Protein AF-A0A514LLM3-F1 (afdb_monomer_lite)

Structure (mmCIF, N/CA/C/O backbone):
data_AF-A0A514LLM3-F1
#
_entry.id   AF-A0A514LLM3-F1
#
loop_
_atom_site.group_PDB
_atom_site.id
_atom_site.type_symbol
_atom_site.label_atom_id
_atom_site.label_alt_id
_atom_site.label_comp_id
_atom_site.label_asym_id
_atom_site.label_entity_id
_atom_site.label_seq_id
_atom_site.pdbx_PDB_ins_code
_atom_site.Cartn_x
_atom_site.Cartn_y
_atom_site.Cartn_z
_atom_site.occupancy
_atom_site.B_iso_or_equiv
_atom_site.auth_seq_id
_atom_site.auth_comp_id
_atom_site.auth_asym_id
_atom_site.auth_atom_id
_atom_site.pdbx_PDB_model_num
ATOM 1 N N . MET A 1 1 ? 17.597 -4.374 -27.024 1.00 45.81 1 MET A N 1
ATOM 2 C CA . MET A 1 1 ? 16.193 -4.079 -26.694 1.00 45.81 1 MET A CA 1
ATOM 3 C C . MET A 1 1 ? 15.495 -5.410 -26.822 1.00 45.81 1 MET A C 1
ATOM 5 O O . MET A 1 1 ? 15.308 -5.864 -27.944 1.00 45.81 1 MET A O 1
ATOM 9 N N . GLY A 1 2 ? 15.480 -6.123 -25.696 1.00 61.97 2 GLY A N 1
ATOM 10 C CA . GLY A 1 2 ? 15.238 -7.563 -25.604 1.00 61.97 2 GLY A CA 1
ATOM 11 C C . GLY A 1 2 ? 13.768 -7.903 -25.389 1.00 61.97 2 GLY A C 1
ATOM 12 O O . GLY A 1 2 ? 12.927 -7.013 -25.415 1.00 61.97 2 GLY A O 1
ATOM 13 N N . ASP A 1 3 ? 13.510 -9.189 -25.174 1.00 78.62 3 ASP A N 1
ATOM 14 C CA . ASP A 1 3 ? 12.189 -9.825 -25.087 1.00 78.62 3 ASP A CA 1
ATOM 15 C C . ASP A 1 3 ? 11.471 -9.604 -23.730 1.00 78.62 3 ASP A C 1
ATOM 17 O O . ASP A 1 3 ? 10.708 -10.461 -23.300 1.00 78.62 3 ASP A O 1
ATOM 21 N N . TYR A 1 4 ? 11.749 -8.505 -23.018 1.00 83.38 4 TYR A N 1
ATOM 22 C CA . TYR A 1 4 ? 11.118 -8.201 -21.724 1.00 83.38 4 TYR A CA 1
ATOM 23 C C . TYR A 1 4 ? 9.801 -7.444 -21.936 1.00 83.38 4 TYR A C 1
ATOM 25 O O . TYR A 1 4 ? 9.765 -6.455 -22.674 1.00 83.38 4 TYR A O 1
ATOM 33 N N . GLU A 1 5 ? 8.738 -7.901 -21.276 1.00 88.81 5 GLU A N 1
ATOM 34 C CA . GLU A 1 5 ? 7.395 -7.331 -21.357 1.00 88.81 5 GLU A CA 1
ATOM 35 C C . GLU A 1 5 ? 6.766 -7.274 -19.958 1.00 88.81 5 GLU A C 1
ATOM 37 O O . GLU A 1 5 ? 6.734 -8.279 -19.250 1.00 88.81 5 GLU A O 1
ATOM 42 N N . VAL A 1 6 ? 6.218 -6.112 -19.586 1.00 90.38 6 VAL A N 1
ATOM 43 C CA . VAL A 1 6 ? 5.336 -5.975 -18.416 1.00 90.38 6 VAL A CA 1
ATOM 44 C C . VAL A 1 6 ? 3.942 -6.446 -18.815 1.00 90.38 6 VAL A C 1
ATOM 46 O O . VAL A 1 6 ? 3.425 -6.053 -19.864 1.00 90.38 6 VAL A O 1
ATOM 49 N N . THR A 1 7 ? 3.315 -7.273 -17.980 1.00 90.69 7 THR A N 1
ATOM 50 C CA . THR A 1 7 ? 1.979 -7.830 -18.237 1.00 90.69 7 THR A CA 1
ATOM 51 C C . THR A 1 7 ? 0.968 -7.351 -17.200 1.00 90.69 7 THR A C 1
ATOM 53 O O . THR A 1 7 ? 1.332 -7.037 -16.069 1.00 90.69 7 THR A O 1
ATOM 56 N N . ARG A 1 8 ? -0.311 -7.297 -17.589 1.00 91.56 8 ARG A N 1
ATOM 57 C CA . ARG A 1 8 ? -1.451 -6.999 -16.707 1.00 91.56 8 ARG A CA 1
ATOM 58 C C . ARG A 1 8 ? -2.403 -8.192 -16.660 1.00 91.56 8 ARG A C 1
ATOM 60 O O . ARG A 1 8 ? -2.480 -8.947 -17.629 1.00 91.56 8 ARG A O 1
ATOM 67 N N . VAL A 1 9 ? -3.141 -8.332 -15.561 1.00 86.56 9 VAL A N 1
ATOM 68 C CA . VAL A 1 9 ? -4.111 -9.426 -15.374 1.00 86.56 9 VAL A CA 1
ATOM 69 C C . VAL A 1 9 ? -5.463 -9.085 -16.003 1.00 86.56 9 VAL A C 1
ATOM 71 O O . VAL A 1 9 ? -6.005 -9.883 -16.767 1.00 86.56 9 VAL A O 1
ATOM 74 N N . THR A 1 10 ? -5.980 -7.891 -15.715 1.00 85.88 10 THR A N 1
ATOM 75 C CA . THR A 1 10 ? -7.268 -7.399 -16.216 1.00 85.88 10 THR A CA 1
ATOM 76 C C . THR A 1 10 ? -7.024 -6.316 -17.263 1.00 85.88 10 THR A C 1
ATOM 78 O O . THR A 1 10 ? -6.291 -5.366 -17.007 1.00 85.88 10 THR A O 1
ATOM 81 N N . ASP A 1 11 ? -7.613 -6.465 -18.451 1.00 88.75 11 ASP A N 1
ATOM 82 C CA . ASP A 1 11 ? -7.610 -5.444 -19.506 1.00 88.75 11 ASP A CA 1
ATOM 83 C C . ASP A 1 11 ? -9.013 -4.819 -19.584 1.00 88.75 11 ASP A C 1
ATOM 85 O O . ASP A 1 11 ? -9.953 -5.526 -19.963 1.00 88.75 11 ASP A O 1
ATOM 89 N N . PRO A 1 12 ? -9.184 -3.535 -19.217 1.00 83.19 12 PRO A N 1
ATOM 90 C CA . PRO A 1 12 ? -10.486 -2.873 -19.269 1.00 83.19 12 PRO A CA 1
ATOM 91 C C . PRO A 1 12 ? -10.949 -2.529 -20.698 1.00 83.19 12 PRO A C 1
ATOM 93 O O . PRO A 1 12 ? -12.029 -1.969 -20.863 1.00 83.19 12 PRO A O 1
ATOM 96 N N . GLU A 1 13 ? -10.161 -2.842 -21.739 1.00 88.12 13 GLU A N 1
ATOM 97 C CA . GLU A 1 13 ? -10.431 -2.548 -23.161 1.00 88.12 13 GLU A CA 1
ATOM 98 C C . GLU A 1 13 ? -10.597 -1.043 -23.492 1.00 88.12 13 GLU A C 1
ATOM 100 O O . GLU A 1 13 ? -10.973 -0.671 -24.610 1.00 88.12 13 GLU A O 1
ATOM 105 N N . GLU A 1 14 ? -10.253 -0.163 -22.549 1.00 89.81 14 GLU A N 1
ATOM 106 C CA . GLU A 1 14 ? -10.304 1.298 -22.638 1.00 89.81 14 GLU A CA 1
ATOM 107 C C . GLU A 1 14 ? -9.011 1.925 -22.064 1.00 89.81 14 GLU A C 1
ATOM 109 O O . GLU A 1 14 ? -8.209 1.230 -21.433 1.00 89.81 14 GLU A O 1
ATOM 114 N N . PRO A 1 15 ? -8.722 3.219 -22.324 1.00 92.56 15 PRO A N 1
ATOM 115 C CA . PRO A 1 15 ? -7.582 3.891 -21.702 1.00 92.56 15 PRO A CA 1
ATOM 116 C C . PRO A 1 15 ? -7.675 3.853 -20.171 1.00 92.56 15 PRO A C 1
ATOM 118 O O . PRO A 1 15 ? -8.675 4.290 -19.621 1.00 92.56 15 PRO A O 1
ATOM 121 N N . VAL A 1 16 ? -6.612 3.381 -19.518 1.00 95.62 16 VAL A N 1
ATOM 122 C CA . VAL A 1 16 ? -6.518 3.254 -18.056 1.00 95.62 16 VAL A CA 1
ATOM 123 C C . VAL A 1 16 ? -6.081 4.581 -17.445 1.00 95.62 16 VAL A C 1
ATOM 125 O O . VAL A 1 16 ? -5.032 5.113 -17.823 1.00 95.62 16 VAL A O 1
ATOM 128 N N . ASP A 1 17 ? -6.866 5.106 -16.508 1.00 96.50 17 ASP A N 1
ATOM 129 C CA . ASP A 1 17 ? -6.454 6.198 -15.624 1.00 96.50 17 ASP A CA 1
ATOM 130 C C . ASP A 1 17 ? -5.989 5.677 -14.247 1.00 96.50 17 ASP A C 1
ATOM 132 O O . ASP A 1 17 ? -5.935 4.473 -14.007 1.00 96.50 17 ASP A O 1
ATOM 136 N N . LEU A 1 18 ? -5.607 6.578 -13.333 1.00 97.00 18 LEU A N 1
ATOM 137 C CA . LEU A 1 18 ? -5.118 6.195 -12.000 1.00 97.00 18 LEU A CA 1
ATOM 138 C C . LEU A 1 18 ? -6.160 5.406 -11.192 1.00 97.00 18 LEU A C 1
ATOM 140 O O . LEU A 1 18 ? -5.802 4.509 -10.428 1.00 97.00 18 LEU A O 1
ATOM 144 N N . ARG A 1 19 ? -7.439 5.751 -11.348 1.00 96.94 19 ARG A N 1
ATOM 145 C CA . ARG A 1 19 ? -8.536 5.101 -10.640 1.00 96.94 19 ARG A CA 1
ATOM 146 C C .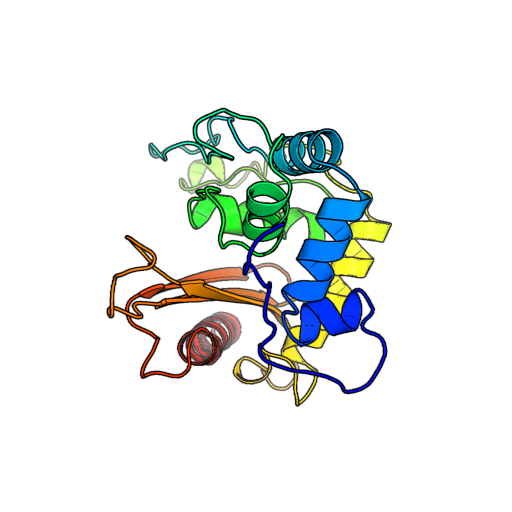 ARG A 1 19 ? -8.691 3.672 -11.150 1.00 96.94 19 ARG A C 1
ATOM 148 O O . ARG A 1 19 ? -8.625 2.741 -10.350 1.00 96.94 19 ARG A O 1
ATOM 155 N N . ASP A 1 20 ? -8.749 3.484 -12.467 1.00 96.94 20 ASP A N 1
ATOM 156 C CA . ASP A 1 20 ? -8.805 2.149 -13.076 1.00 96.94 20 ASP A CA 1
ATOM 157 C C . ASP A 1 20 ? -7.558 1.314 -12.735 1.00 96.94 20 ASP A C 1
ATOM 159 O O . ASP A 1 20 ? -7.661 0.123 -12.436 1.00 96.94 20 ASP A O 1
ATOM 163 N N . ALA A 1 21 ? -6.374 1.934 -12.712 1.00 97.31 21 ALA A N 1
ATOM 164 C CA . ALA A 1 21 ? -5.129 1.260 -12.353 1.00 97.31 21 ALA A CA 1
ATOM 165 C C . ALA A 1 21 ? -5.134 0.726 -10.914 1.00 97.31 21 ALA A C 1
ATOM 167 O O . ALA A 1 21 ? -4.618 -0.365 -10.662 1.00 97.31 21 ALA A O 1
ATOM 168 N N . LEU A 1 22 ? -5.727 1.463 -9.970 1.00 97.94 22 LEU A N 1
ATOM 169 C CA . LEU A 1 22 ? -5.874 1.017 -8.584 1.00 97.94 22 LEU A CA 1
ATOM 170 C C . LEU A 1 22 ? -6.939 -0.079 -8.452 1.00 97.94 22 LEU A C 1
ATOM 172 O O . LEU A 1 22 ? -6.645 -1.112 -7.842 1.00 97.94 22 LEU A O 1
ATOM 176 N N . VAL A 1 23 ? -8.111 0.110 -9.073 1.00 97.50 23 VAL A N 1
ATOM 177 C CA . VAL A 1 23 ? -9.248 -0.837 -9.059 1.00 97.50 23 VAL A CA 1
ATOM 178 C C . VAL A 1 23 ? -8.866 -2.190 -9.653 1.00 97.50 23 VAL A C 1
ATOM 180 O O . VAL A 1 23 ? -9.158 -3.224 -9.053 1.00 97.50 23 VAL A O 1
ATOM 183 N N . PHE A 1 24 ? -8.160 -2.196 -10.787 1.00 96.12 24 PHE A N 1
ATOM 184 C CA . PHE A 1 24 ? -7.765 -3.419 -11.495 1.00 96.12 24 PHE A CA 1
ATOM 185 C C . PHE A 1 24 ? -6.343 -3.895 -11.189 1.00 96.12 24 PHE A C 1
ATOM 187 O O . PHE A 1 24 ? -5.931 -4.946 -11.682 1.00 96.12 24 PHE A O 1
ATOM 194 N N . SER A 1 25 ? -5.595 -3.155 -10.364 1.00 95.50 25 SER A N 1
ATOM 195 C CA . SER A 1 25 ? -4.192 -3.439 -10.048 1.00 95.50 25 SER A CA 1
ATOM 196 C C . SER A 1 25 ? -3.309 -3.552 -11.305 1.00 95.50 25 SER A C 1
ATOM 198 O O . SER A 1 25 ? -2.643 -4.564 -11.525 1.00 95.50 25 SER A O 1
ATOM 200 N N . ASP A 1 26 ? -3.336 -2.526 -12.161 1.00 96.56 26 ASP A N 1
ATOM 201 C CA . ASP A 1 26 ? -2.723 -2.556 -13.496 1.00 96.56 26 ASP A CA 1
ATOM 202 C C . ASP A 1 26 ? -1.208 -2.279 -13.472 1.00 96.56 26 ASP A C 1
ATOM 204 O O . ASP A 1 26 ? -0.758 -1.133 -13.437 1.00 96.56 26 ASP A O 1
ATOM 208 N N . ASN A 1 27 ? -0.402 -3.341 -13.563 1.00 95.81 27 ASN A N 1
ATOM 209 C CA . ASN A 1 27 ? 1.064 -3.245 -13.594 1.00 95.81 27 ASN A CA 1
ATOM 21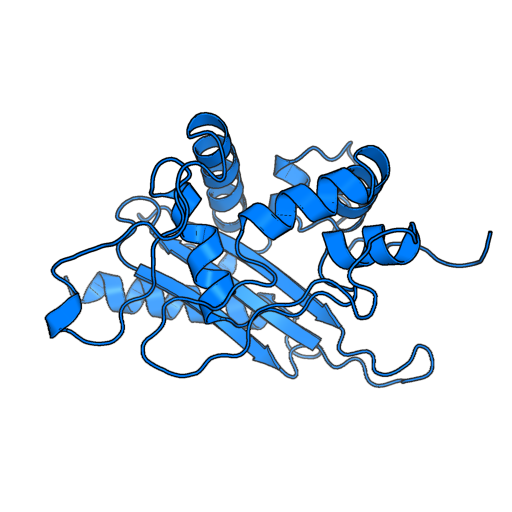0 C C . ASN A 1 27 ? 1.599 -2.364 -14.735 1.00 95.81 27 ASN A C 1
ATOM 212 O O . ASN A 1 27 ? 2.620 -1.697 -14.574 1.00 95.81 27 ASN A O 1
ATOM 216 N N . ILE A 1 28 ? 0.940 -2.356 -15.902 1.00 96.50 28 ILE A N 1
ATOM 217 C CA . ILE A 1 28 ? 1.426 -1.600 -17.063 1.00 96.50 28 ILE A CA 1
ATOM 218 C C . ILE A 1 28 ? 1.266 -0.099 -16.814 1.00 96.50 28 ILE A C 1
ATOM 220 O O . ILE A 1 28 ? 2.160 0.662 -17.181 1.00 96.50 28 ILE A O 1
ATOM 224 N N . PHE A 1 29 ? 0.170 0.329 -16.182 1.00 97.62 29 PHE A N 1
ATOM 225 C CA . PHE A 1 29 ? -0.018 1.732 -15.809 1.00 97.62 29 PHE A CA 1
ATOM 226 C C . PHE A 1 29 ? 1.076 2.214 -14.845 1.00 97.62 29 PHE A C 1
ATOM 228 O O . PHE A 1 29 ? 1.697 3.252 -15.094 1.00 97.62 29 PHE A O 1
ATOM 235 N N . PHE A 1 30 ? 1.353 1.453 -13.778 1.00 97.62 30 PHE A N 1
ATOM 236 C CA . PHE A 1 30 ? 2.375 1.825 -12.791 1.00 97.62 30 PHE A CA 1
ATOM 237 C C . PHE A 1 30 ? 3.785 1.826 -13.393 1.00 97.62 30 PHE A C 1
ATOM 239 O O . PHE A 1 30 ? 4.509 2.806 -13.218 1.00 97.62 30 PHE A O 1
ATOM 246 N N . ALA A 1 31 ? 4.119 0.822 -14.212 1.00 97.50 31 ALA A N 1
ATOM 247 C CA . ALA A 1 31 ? 5.390 0.769 -14.934 1.00 97.50 31 ALA A CA 1
ATOM 248 C C . ALA A 1 31 ? 5.568 1.943 -15.909 1.00 97.50 31 ALA A C 1
ATOM 250 O O . ALA A 1 31 ? 6.647 2.519 -16.012 1.00 97.50 31 ALA A O 1
ATOM 251 N N . GLN A 1 32 ? 4.521 2.327 -16.646 1.00 97.38 32 GLN A N 1
ATOM 252 C CA . GLN A 1 32 ? 4.596 3.480 -17.550 1.00 97.38 32 GLN A CA 1
ATOM 253 C C . GLN A 1 32 ? 4.764 4.791 -16.785 1.00 97.38 32 GLN A C 1
ATOM 255 O O . GLN A 1 32 ? 5.559 5.636 -17.196 1.00 97.38 32 GLN A O 1
ATOM 260 N N . THR A 1 33 ? 4.049 4.937 -15.670 1.00 97.62 33 THR A N 1
ATOM 261 C CA . THR A 1 33 ? 4.114 6.130 -14.821 1.00 97.62 33 THR A CA 1
ATOM 262 C C . THR A 1 33 ? 5.498 6.294 -14.196 1.00 97.62 33 THR A C 1
ATOM 264 O O . THR A 1 33 ? 6.044 7.396 -14.228 1.00 97.62 33 THR A O 1
ATOM 267 N N . SER A 1 34 ? 6.105 5.218 -13.680 1.00 97.19 34 SER A N 1
ATOM 268 C CA . SER A 1 34 ? 7.454 5.280 -13.097 1.00 97.19 34 SER A CA 1
ATOM 269 C C . SER A 1 34 ? 8.518 5.605 -14.145 1.00 97.19 34 SER A C 1
ATOM 271 O O . SER A 1 34 ? 9.367 6.462 -13.908 1.00 97.19 34 SER A O 1
ATOM 273 N N . LEU A 1 35 ? 8.430 5.009 -15.338 1.00 97.06 35 LEU A N 1
ATOM 274 C CA . LEU A 1 35 ? 9.328 5.314 -16.456 1.00 97.06 35 LEU A CA 1
ATOM 275 C C . LEU A 1 35 ? 9.190 6.760 -16.955 1.00 97.06 35 LEU A C 1
ATOM 277 O O . LEU A 1 35 ? 10.187 7.373 -17.336 1.00 97.06 35 LEU A O 1
ATOM 281 N N . GLU A 1 36 ? 7.973 7.311 -16.978 1.00 97.25 36 GLU A N 1
ATOM 282 C CA . GLU A 1 36 ? 7.743 8.714 -17.347 1.00 97.25 36 GLU A CA 1
ATOM 283 C C . GLU A 1 36 ? 8.304 9.681 -16.2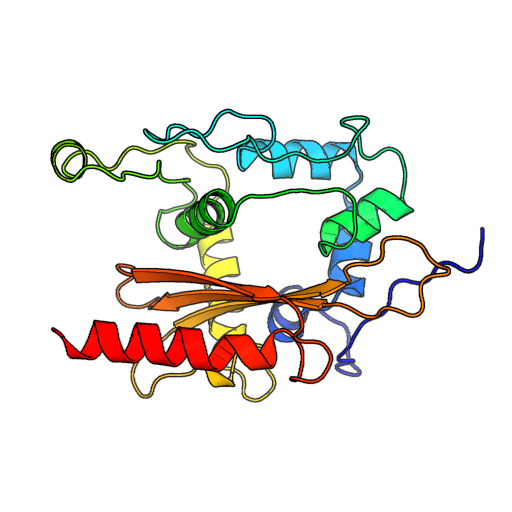96 1.00 97.25 36 GLU A C 1
ATOM 285 O O . GLU A 1 36 ? 8.870 10.717 -16.653 1.00 97.25 36 GLU A O 1
ATOM 290 N N . MET A 1 37 ? 8.171 9.331 -15.014 1.00 95.88 37 MET A N 1
ATOM 291 C CA . MET A 1 37 ? 8.656 10.121 -13.882 1.00 95.88 37 MET A CA 1
ATOM 292 C C . MET A 1 37 ? 10.189 10.088 -13.753 1.00 95.88 37 MET A C 1
ATOM 294 O O . MET A 1 37 ? 10.804 11.114 -13.465 1.00 95.88 37 MET A O 1
ATOM 298 N N . GLY A 1 38 ? 10.800 8.934 -14.033 1.00 96.62 38 GLY A N 1
ATOM 299 C CA . GLY A 1 38 ? 12.238 8.691 -13.932 1.00 96.62 38 GLY A CA 1
ATOM 300 C C . GLY A 1 38 ? 12.687 8.208 -12.547 1.00 96.62 38 GLY A C 1
ATOM 301 O O . GLY A 1 38 ? 12.029 8.457 -11.538 1.00 96.62 38 GLY A O 1
ATOM 302 N N . GLY A 1 39 ? 13.835 7.521 -12.517 1.00 95.06 39 GLY A N 1
ATOM 303 C CA . GLY A 1 39 ? 14.372 6.859 -11.322 1.00 95.06 39 GLY A CA 1
ATOM 304 C C . GLY A 1 39 ? 14.618 7.803 -10.147 1.00 95.06 39 GLY A C 1
ATOM 305 O O . GLY A 1 39 ? 14.128 7.529 -9.061 1.00 95.06 39 GLY A O 1
ATOM 306 N N . ASP A 1 40 ? 15.273 8.946 -10.381 1.00 94.12 40 ASP A N 1
ATOM 307 C CA . ASP A 1 40 ? 15.590 9.924 -9.326 1.00 94.12 40 ASP A CA 1
ATOM 308 C C . ASP A 1 40 ? 14.336 10.402 -8.569 1.00 94.12 40 ASP A C 1
ATOM 310 O O . ASP A 1 40 ? 14.338 10.520 -7.349 1.00 94.12 40 ASP A O 1
ATOM 314 N N . THR A 1 41 ? 13.246 10.686 -9.291 1.00 95.31 41 THR A N 1
ATOM 315 C CA . THR A 1 41 ? 11.997 11.167 -8.680 1.00 95.31 41 THR A CA 1
ATOM 316 C C . THR A 1 41 ? 11.226 10.038 -8.000 1.00 95.31 41 THR A C 1
ATOM 318 O O . THR A 1 41 ? 10.595 10.268 -6.971 1.00 95.31 41 THR A O 1
ATOM 321 N N . PHE A 1 42 ? 11.287 8.819 -8.541 1.00 95.31 42 PHE A N 1
ATOM 322 C CA . PHE A 1 42 ? 10.716 7.639 -7.894 1.00 95.31 42 PHE A CA 1
ATOM 323 C C . PHE A 1 42 ? 11.430 7.322 -6.570 1.00 95.31 42 PHE A C 1
ATOM 325 O O . PHE A 1 42 ? 10.768 7.080 -5.565 1.00 95.31 42 PHE A O 1
ATOM 332 N N . GLU A 1 43 ? 12.763 7.387 -6.561 1.00 94.31 43 GLU A N 1
ATOM 333 C CA . GLU A 1 43 ? 13.605 7.197 -5.376 1.00 94.31 43 GLU A CA 1
ATOM 334 C C . GLU A 1 43 ? 13.287 8.238 -4.296 1.00 94.31 43 GLU A C 1
ATOM 336 O O . GLU A 1 43 ? 12.857 7.861 -3.208 1.00 94.31 43 GLU A O 1
ATOM 341 N N . GLU A 1 44 ? 13.363 9.534 -4.632 1.00 93.12 44 GLU A N 1
ATOM 342 C CA . GLU A 1 44 ? 13.029 10.634 -3.711 1.00 93.12 44 GLU A CA 1
ATOM 343 C C . GLU A 1 44 ? 11.604 10.487 -3.151 1.00 93.12 44 GLU A C 1
ATOM 345 O O . GLU A 1 44 ? 11.356 10.723 -1.968 1.00 93.12 44 GLU A O 1
ATOM 350 N N . GLY A 1 45 ? 10.657 10.067 -3.995 1.00 93.81 45 GLY A N 1
ATOM 351 C CA . GLY A 1 45 ? 9.277 9.823 -3.597 1.00 93.81 45 GLY A CA 1
ATOM 352 C C . GLY A 1 45 ? 9.146 8.719 -2.551 1.00 93.81 45 GLY A C 1
ATOM 353 O O . GLY A 1 45 ? 8.466 8.922 -1.549 1.00 93.81 45 GLY A O 1
ATOM 354 N N . ILE A 1 46 ? 9.792 7.568 -2.757 1.00 92.69 46 ILE A N 1
ATOM 355 C CA . ILE A 1 46 ? 9.690 6.427 -1.837 1.00 92.69 46 ILE A CA 1
ATOM 356 C C . ILE A 1 46 ? 10.501 6.651 -0.552 1.00 92.69 46 ILE A C 1
ATOM 358 O O . ILE A 1 46 ? 10.067 6.228 0.521 1.00 92.69 46 ILE A O 1
ATOM 362 N N . GLU A 1 47 ? 11.635 7.351 -0.607 1.00 93.56 47 GLU A N 1
ATOM 363 C CA . GLU A 1 47 ? 12.407 7.711 0.593 1.00 93.56 47 GLU A CA 1
ATOM 364 C C . GLU A 1 47 ? 11.592 8.562 1.582 1.00 93.56 47 GLU A C 1
ATOM 366 O O . GLU A 1 47 ? 11.712 8.372 2.797 1.00 93.56 47 GLU A O 1
ATOM 371 N N . ASN A 1 48 ? 10.701 9.431 1.082 1.00 94.69 48 ASN A N 1
ATOM 372 C CA . ASN A 1 48 ? 9.769 10.201 1.919 1.00 94.69 48 ASN A CA 1
ATOM 373 C C . ASN A 1 48 ? 8.765 9.316 2.674 1.00 94.69 48 ASN A C 1
ATOM 375 O O . ASN A 1 48 ? 8.183 9.765 3.653 1.00 94.69 48 ASN A O 1
ATOM 379 N N . PHE A 1 49 ? 8.575 8.063 2.252 1.00 96.56 49 PHE A N 1
ATOM 380 C CA . PHE A 1 49 ? 7.774 7.072 2.972 1.00 96.56 49 PHE A CA 1
ATOM 381 C C . PHE A 1 49 ? 8.592 6.244 3.970 1.00 96.56 49 PHE A C 1
ATOM 383 O O . PHE A 1 49 ? 8.114 5.207 4.410 1.00 96.56 49 PHE A O 1
ATOM 390 N N . GLY A 1 50 ? 9.812 6.660 4.325 1.00 95.00 50 GLY A N 1
ATOM 391 C CA . GLY A 1 50 ? 10.593 6.026 5.392 1.00 95.00 50 GLY A CA 1
ATOM 392 C C . GLY A 1 50 ? 11.487 4.866 4.939 1.00 95.00 50 GLY A C 1
ATOM 393 O O . GLY A 1 50 ? 12.069 4.165 5.770 1.00 95.00 50 GLY A O 1
ATOM 394 N N . PHE A 1 51 ? 11.634 4.633 3.631 1.00 95.06 51 PHE A N 1
ATOM 395 C CA . PHE A 1 51 ? 12.598 3.650 3.124 1.00 95.06 51 PHE A CA 1
ATOM 396 C C . PHE A 1 51 ? 14.038 4.059 3.460 1.00 95.06 51 PHE A C 1
ATOM 398 O O . PHE A 1 51 ? 14.390 5.235 3.441 1.00 95.06 51 PHE A O 1
ATOM 405 N N . GLY A 1 52 ? 14.871 3.080 3.822 1.00 92.56 52 GLY A N 1
ATOM 406 C CA . GLY A 1 52 ? 16.238 3.307 4.300 1.00 92.56 52 GLY A CA 1
ATOM 407 C C . GLY A 1 52 ? 16.340 3.869 5.726 1.00 92.56 52 GLY A C 1
ATOM 408 O O . GLY A 1 52 ? 17.452 4.025 6.235 1.00 92.56 52 GLY A O 1
ATOM 409 N N . GLN A 1 53 ? 15.214 4.146 6.393 1.00 93.56 53 GLN A N 1
ATOM 410 C CA . GLN A 1 53 ? 15.179 4.698 7.746 1.00 93.56 53 GLN A CA 1
ATOM 411 C C . GLN A 1 53 ? 14.866 3.625 8.797 1.00 93.56 53 GLN A C 1
ATOM 413 O O . GLN A 1 53 ? 14.126 2.673 8.544 1.00 93.56 53 GLN A O 1
ATOM 418 N N . ASP A 1 54 ? 15.416 3.792 10.001 1.00 94.12 54 ASP A N 1
ATOM 419 C CA . ASP A 1 54 ? 15.056 2.958 11.149 1.00 94.12 54 ASP A CA 1
ATOM 420 C C . ASP A 1 54 ? 13.639 3.318 11.617 1.00 94.12 54 ASP A C 1
ATOM 422 O O . ASP A 1 54 ? 13.386 4.448 12.042 1.00 94.12 54 ASP A O 1
ATOM 426 N N . ILE A 1 55 ? 12.723 2.347 11.584 1.00 94.06 55 ILE A N 1
ATOM 427 C CA . ILE A 1 55 ? 11.352 2.533 12.079 1.00 94.06 55 ILE A CA 1
ATOM 428 C C . ILE A 1 55 ? 11.408 2.779 13.597 1.00 94.06 55 ILE A C 1
ATOM 430 O O . ILE A 1 55 ? 12.043 1.986 14.306 1.00 94.06 55 ILE A O 1
ATOM 434 N N . PRO A 1 56 ? 10.727 3.813 14.137 1.00 90.62 56 PRO A N 1
ATOM 435 C CA . PRO A 1 56 ? 10.743 4.159 15.561 1.00 90.62 56 PRO A CA 1
ATOM 436 C C . PRO A 1 56 ? 9.884 3.192 16.395 1.00 90.62 56 PRO A C 1
ATOM 438 O O . PRO A 1 56 ? 8.966 3.584 17.108 1.00 90.62 56 PRO A O 1
ATOM 441 N N . PHE A 1 57 ? 10.179 1.897 16.310 1.00 91.94 57 PHE A N 1
ATOM 442 C CA . PHE A 1 57 ? 9.430 0.833 16.957 1.00 91.94 57 PHE A CA 1
ATOM 443 C C . PHE A 1 57 ? 10.226 0.221 18.111 1.00 91.94 57 PHE A C 1
ATOM 445 O O . PHE A 1 57 ? 11.425 -0.036 18.020 1.00 91.94 57 PHE A O 1
ATOM 452 N N . THR A 1 58 ? 9.545 -0.061 19.224 1.00 90.12 58 THR A N 1
ATOM 453 C CA . THR A 1 58 ? 10.178 -0.626 20.432 1.00 90.12 58 THR A CA 1
ATOM 454 C C . THR A 1 58 ? 10.787 -2.019 20.198 1.00 90.12 58 THR A C 1
ATOM 456 O O . THR A 1 58 ? 11.707 -2.430 20.912 1.00 90.12 58 THR A O 1
ATOM 459 N N . TYR A 1 59 ? 10.269 -2.772 19.225 1.00 90.06 59 TYR A N 1
ATOM 460 C CA . TYR A 1 59 ? 10.783 -4.089 18.853 1.00 90.06 59 TYR A CA 1
ATOM 461 C C . TYR A 1 59 ? 11.678 -3.978 17.609 1.00 90.06 59 TYR A C 1
ATOM 463 O O . TYR A 1 59 ? 11.316 -3.260 16.682 1.00 90.06 59 TYR A O 1
ATOM 471 N N . PRO A 1 60 ? 12.821 -4.690 17.550 1.00 90.50 60 PRO A N 1
ATOM 472 C CA . PRO A 1 60 ? 13.711 -4.619 16.398 1.00 90.50 60 PRO A CA 1
ATOM 473 C C . PRO A 1 60 ? 13.020 -5.135 15.133 1.00 90.50 60 PRO A C 1
ATOM 475 O O . PRO A 1 60 ? 12.598 -6.292 15.074 1.00 90.50 60 PRO A O 1
ATOM 478 N N . ILE A 1 61 ? 12.945 -4.273 14.125 1.00 92.56 61 ILE A N 1
ATOM 479 C CA . ILE A 1 61 ? 12.479 -4.578 12.775 1.00 92.56 61 ILE A CA 1
ATOM 480 C C . ILE A 1 61 ? 13.539 -4.056 11.812 1.00 92.56 61 ILE A C 1
ATOM 482 O O . ILE A 1 61 ? 14.098 -2.985 12.033 1.00 92.56 61 ILE A O 1
ATOM 486 N N . GLU A 1 62 ? 13.842 -4.843 10.786 1.00 93.94 62 GLU A N 1
ATOM 487 C CA . GLU A 1 62 ? 14.770 -4.434 9.735 1.00 93.94 62 GLU A CA 1
ATOM 488 C C . GLU A 1 62 ? 14.152 -3.303 8.906 1.00 93.94 62 GLU A C 1
ATOM 490 O O . GLU A 1 62 ? 12.969 -3.345 8.546 1.00 93.94 62 GLU A O 1
ATOM 495 N N . SER A 1 63 ? 14.965 -2.297 8.602 1.00 93.88 63 SER A N 1
ATOM 496 C CA . SER A 1 63 ? 14.577 -1.167 7.763 1.00 93.88 63 SER A CA 1
ATOM 497 C C . SER A 1 63 ? 14.244 -1.646 6.350 1.00 93.88 63 SER A C 1
ATOM 499 O O . SER A 1 63 ? 14.842 -2.591 5.837 1.00 93.88 63 SER A O 1
ATOM 501 N N . SER A 1 64 ? 13.260 -1.008 5.721 1.00 95.62 64 SER A N 1
ATOM 502 C CA . SER A 1 64 ? 12.862 -1.350 4.349 1.00 95.62 64 SER A CA 1
ATOM 503 C C . SER A 1 64 ? 13.867 -0.801 3.341 1.00 95.62 64 SER A C 1
ATOM 505 O O . SER A 1 64 ? 14.429 0.273 3.557 1.00 95.62 64 SER A O 1
ATOM 507 N N . THR A 1 65 ? 14.100 -1.531 2.254 1.00 94.00 65 THR A N 1
ATOM 508 C CA . THR A 1 65 ? 15.169 -1.255 1.281 1.00 94.00 65 THR A CA 1
ATOM 509 C C . THR A 1 65 ? 14.609 -1.118 -0.128 1.00 94.00 65 THR A C 1
ATOM 511 O O . THR A 1 65 ? 13.593 -1.732 -0.451 1.00 94.00 65 THR A O 1
ATOM 514 N N . LEU A 1 66 ? 15.279 -0.331 -0.971 1.00 90.19 66 LEU A N 1
ATOM 515 C CA . LEU A 1 66 ? 14.837 -0.049 -2.340 1.00 90.19 66 LEU A CA 1
ATOM 516 C C . LEU A 1 66 ? 15.425 -1.027 -3.362 1.00 90.19 66 LEU A C 1
ATOM 518 O O . LEU A 1 66 ? 14.680 -1.657 -4.106 1.00 90.19 66 LEU A O 1
ATOM 522 N N . THR A 1 67 ? 16.754 -1.128 -3.406 1.00 85.62 67 THR A N 1
ATOM 523 C CA . THR A 1 67 ? 17.523 -1.979 -4.332 1.00 85.62 67 THR A CA 1
ATOM 524 C C . THR A 1 67 ? 18.862 -2.337 -3.684 1.00 85.62 67 THR A C 1
ATOM 526 O O . THR A 1 67 ? 19.240 -1.707 -2.694 1.00 85.62 67 THR A O 1
ATOM 529 N N . GLU A 1 68 ? 19.612 -3.297 -4.231 1.00 80.31 68 GLU A N 1
ATOM 530 C CA . GLU A 1 68 ? 20.970 -3.590 -3.729 1.00 80.31 68 GLU A CA 1
ATOM 531 C C . GLU A 1 68 ? 21.982 -2.449 -3.965 1.00 80.31 68 GLU A C 1
ATOM 533 O O . GLU A 1 68 ? 22.935 -2.301 -3.197 1.00 80.31 68 GLU A O 1
ATOM 538 N N . ASP A 1 69 ? 21.782 -1.652 -5.020 1.00 79.25 69 ASP A N 1
ATOM 539 C CA . ASP A 1 69 ? 22.676 -0.565 -5.450 1.00 79.25 69 ASP A CA 1
ATOM 540 C C . ASP A 1 69 ? 22.154 0.833 -5.047 1.00 79.25 69 ASP A C 1
ATOM 542 O O . ASP A 1 69 ? 22.690 1.847 -5.504 1.00 79.25 69 ASP A O 1
ATOM 546 N N . ASP A 1 70 ? 21.103 0.887 -4.216 1.00 70.50 70 ASP A N 1
ATOM 547 C CA . ASP A 1 70 ? 20.412 2.096 -3.742 1.00 70.50 70 ASP A CA 1
ATOM 548 C C . ASP A 1 70 ? 20.039 3.102 -4.855 1.00 70.50 70 ASP A C 1
ATOM 550 O O . ASP A 1 70 ? 19.940 4.290 -4.586 1.00 70.50 70 ASP A O 1
ATOM 554 N N . THR A 1 71 ? 19.865 2.666 -6.112 1.00 80.25 71 THR A N 1
ATOM 555 C CA . THR A 1 71 ? 19.529 3.568 -7.232 1.00 80.25 71 THR A CA 1
ATOM 556 C C . THR A 1 71 ? 18.666 2.896 -8.301 1.00 80.25 71 THR A C 1
ATOM 558 O O . THR A 1 71 ? 18.819 1.711 -8.603 1.00 80.25 71 THR A O 1
ATOM 561 N N . PHE A 1 72 ? 17.792 3.673 -8.951 1.00 87.88 72 PHE A N 1
ATOM 562 C CA . PHE A 1 72 ? 16.944 3.215 -10.064 1.00 87.88 72 PHE A CA 1
ATOM 563 C C . PHE A 1 72 ? 17.466 3.646 -11.449 1.00 87.88 72 PHE A C 1
ATOM 565 O O . PHE A 1 72 ? 16.740 4.229 -12.254 1.00 87.88 72 PHE A O 1
ATOM 572 N N . GLU A 1 73 ? 18.731 3.346 -11.771 1.00 83.69 73 GLU A N 1
ATOM 573 C CA . GLU A 1 73 ? 19.324 3.689 -13.083 1.00 83.69 73 GLU A CA 1
ATOM 574 C C . GLU A 1 73 ? 18.869 2.769 -14.240 1.00 83.69 73 GLU A C 1
ATOM 576 O O . GLU A 1 73 ? 19.105 3.062 -15.416 1.00 83.69 73 GLU A O 1
ATOM 581 N N . ASN A 1 74 ? 18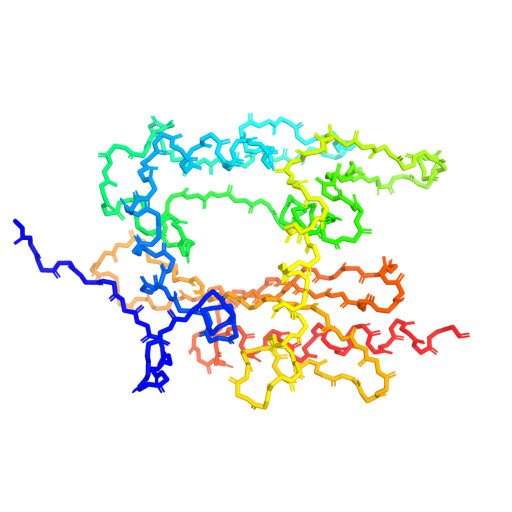.250 1.629 -13.925 1.00 90.25 74 ASN A N 1
ATOM 582 C CA . ASN A 1 74 ? 17.796 0.636 -14.894 1.00 90.25 74 ASN A CA 1
ATOM 583 C C . ASN A 1 74 ? 16.275 0.716 -15.084 1.00 90.25 74 ASN A C 1
ATOM 585 O O . ASN A 1 74 ? 15.528 0.383 -14.171 1.00 90.25 74 ASN A O 1
ATOM 589 N N . ASP A 1 75 ? 15.830 1.067 -16.296 1.00 93.31 75 ASP A N 1
ATOM 590 C CA . ASP A 1 75 ? 14.408 1.162 -16.666 1.00 93.31 75 ASP A CA 1
ATOM 591 C C . ASP A 1 75 ? 13.591 -0.097 -16.320 1.00 93.31 75 ASP A C 1
ATOM 593 O O . ASP A 1 75 ? 12.441 0.012 -15.910 1.00 93.31 75 ASP A O 1
ATOM 597 N N . VAL A 1 76 ? 14.163 -1.296 -16.478 1.00 93.50 76 VAL A N 1
ATOM 598 C CA . VAL A 1 76 ? 13.476 -2.555 -16.142 1.00 93.50 76 VAL A CA 1
ATOM 599 C C . VAL A 1 76 ? 13.277 -2.664 -14.634 1.00 93.50 76 VAL A C 1
ATOM 601 O O . VAL A 1 76 ? 12.164 -2.917 -14.198 1.00 93.50 76 VAL A O 1
ATOM 604 N N . LEU A 1 77 ? 14.320 -2.390 -13.845 1.00 93.12 77 LEU A N 1
ATOM 605 C CA . LEU A 1 77 ? 14.227 -2.413 -12.383 1.00 93.12 77 LEU A CA 1
ATOM 606 C C . LEU A 1 77 ? 13.262 -1.337 -11.866 1.00 93.12 77 LEU A C 1
ATOM 608 O O . LEU A 1 77 ? 12.453 -1.615 -10.991 1.00 93.12 77 LEU A O 1
ATOM 612 N N . LEU A 1 78 ? 13.306 -0.127 -12.430 1.00 95.50 78 LEU A N 1
ATOM 613 C CA . LEU A 1 78 ? 12.376 0.953 -12.096 1.00 95.50 78 LEU A CA 1
ATOM 614 C C . LEU A 1 78 ? 10.922 0.568 -12.406 1.00 95.50 78 LEU A C 1
ATOM 616 O O . LEU A 1 78 ? 10.025 0.788 -11.589 1.00 95.50 78 LEU A O 1
ATOM 620 N N . ALA A 1 79 ? 10.685 -0.022 -13.581 1.00 96.00 79 ALA A N 1
ATOM 621 C CA . ALA A 1 79 ? 9.374 -0.531 -13.951 1.00 96.00 79 ALA A CA 1
ATOM 622 C C . ALA A 1 79 ? 8.925 -1.620 -12.967 1.00 96.00 79 ALA A C 1
ATOM 624 O O . ALA A 1 79 ? 7.885 -1.450 -12.338 1.00 96.00 79 ALA A O 1
ATOM 625 N N . ASP A 1 80 ? 9.721 -2.675 -12.776 1.00 94.50 80 ASP A N 1
ATOM 626 C CA . ASP A 1 80 ? 9.423 -3.807 -11.888 1.00 94.50 80 ASP A CA 1
ATOM 627 C C . ASP A 1 80 ? 9.148 -3.368 -10.445 1.00 94.50 80 ASP A C 1
ATOM 629 O O . ASP A 1 80 ? 8.155 -3.780 -9.838 1.00 94.50 80 ASP A O 1
ATOM 633 N N . SER A 1 81 ? 9.960 -2.460 -9.903 1.00 94.88 81 SER A N 1
ATOM 634 C CA . SER A 1 81 ? 9.781 -1.936 -8.547 1.00 94.88 81 SER A CA 1
ATOM 635 C C . SER A 1 81 ? 8.486 -1.144 -8.375 1.00 94.88 81 SER A C 1
ATOM 637 O O . SER A 1 81 ? 7.874 -1.216 -7.312 1.00 94.88 81 SER A O 1
ATOM 639 N N . SER A 1 82 ? 8.014 -0.441 -9.409 1.00 95.31 82 SER A N 1
ATOM 640 C CA . SER A 1 82 ? 6.791 0.375 -9.319 1.00 95.31 82 SER A CA 1
ATOM 641 C C . SER A 1 82 ? 5.501 -0.424 -9.121 1.00 95.31 82 SER A C 1
ATOM 643 O O . SER A 1 82 ? 4.513 0.127 -8.641 1.00 95.31 82 SER A O 1
ATOM 645 N N . TYR A 1 83 ? 5.508 -1.715 -9.463 1.00 94.38 83 TYR A N 1
ATOM 646 C CA . TYR A 1 83 ? 4.387 -2.629 -9.230 1.00 94.38 83 TYR A CA 1
ATOM 647 C C . TYR A 1 83 ? 4.762 -3.806 -8.312 1.00 94.38 83 TYR A C 1
ATOM 649 O O . TYR A 1 83 ? 4.042 -4.802 -8.249 1.00 94.38 83 TYR A O 1
ATOM 657 N N . GLY A 1 84 ? 5.862 -3.673 -7.560 1.00 92.12 84 GLY A N 1
ATOM 658 C CA . GLY A 1 84 ? 6.236 -4.597 -6.486 1.00 92.12 84 GLY A CA 1
ATOM 659 C C . GLY A 1 84 ? 6.880 -5.912 -6.936 1.00 92.12 84 GLY A C 1
ATOM 660 O O . GLY A 1 84 ? 6.831 -6.882 -6.188 1.00 92.12 84 GLY A O 1
ATOM 661 N N . GLN A 1 85 ? 7.459 -5.958 -8.138 1.00 91.69 85 GLN A N 1
ATOM 662 C CA . GLN A 1 85 ? 8.178 -7.122 -8.689 1.00 91.69 85 GLN A CA 1
ATOM 663 C C . GLN A 1 85 ? 9.680 -6.849 -8.891 1.00 91.69 85 GLN A C 1
ATOM 665 O O . GLN A 1 85 ? 10.378 -7.624 -9.541 1.00 91.69 85 GLN A O 1
ATOM 670 N N . GLY A 1 86 ? 10.169 -5.721 -8.372 1.00 91.19 86 GLY A N 1
ATOM 671 C CA . GLY A 1 86 ? 11.589 -5.384 -8.338 1.00 91.19 86 GLY A CA 1
ATOM 672 C C . GLY A 1 86 ? 12.261 -5.861 -7.051 1.00 91.19 86 GLY A C 1
ATOM 673 O O . GLY A 1 86 ? 11.875 -6.860 -6.454 1.00 91.19 86 GLY A O 1
ATOM 674 N N . GLU A 1 87 ? 13.266 -5.117 -6.601 1.00 91.50 87 GLU A N 1
ATOM 675 C CA . GLU A 1 87 ? 14.100 -5.483 -5.442 1.00 91.50 87 GLU A CA 1
ATOM 676 C C . GLU A 1 87 ? 13.646 -4.843 -4.119 1.00 91.50 87 GLU A C 1
ATOM 678 O O . GLU A 1 87 ? 14.271 -5.049 -3.075 1.00 91.50 87 GLU A O 1
ATOM 683 N N . VAL A 1 88 ? 12.557 -4.069 -4.156 1.00 92.31 88 VAL A N 1
ATOM 684 C CA . VAL A 1 88 ? 12.025 -3.361 -2.989 1.00 92.31 88 VAL A CA 1
ATOM 685 C C . VAL A 1 88 ? 11.581 -4.371 -1.933 1.00 92.31 88 VAL A C 1
ATOM 687 O O . VAL A 1 88 ? 10.763 -5.251 -2.201 1.00 92.31 88 VAL A O 1
ATOM 690 N N . GLN A 1 89 ? 12.081 -4.219 -0.708 1.00 92.56 89 GLN A N 1
ATOM 691 C CA . GLN A 1 89 ? 11.711 -5.060 0.430 1.00 92.56 89 GLN A CA 1
ATOM 692 C C . GLN A 1 89 ? 11.125 -4.207 1.542 1.00 92.56 89 GLN A C 1
ATOM 694 O O . GLN A 1 89 ? 11.695 -3.189 1.933 1.00 92.56 89 GLN A O 1
ATOM 699 N N . MET A 1 90 ? 9.993 -4.653 2.083 1.00 93.62 90 MET A N 1
ATOM 700 C CA . MET A 1 90 ? 9.247 -3.919 3.093 1.00 93.62 90 MET A CA 1
ATOM 701 C C . MET A 1 90 ? 8.643 -4.859 4.132 1.00 93.62 90 MET A C 1
ATOM 703 O O . MET A 1 90 ? 8.131 -5.928 3.801 1.00 93.62 90 MET A O 1
ATOM 707 N N . SER A 1 91 ? 8.678 -4.458 5.405 1.00 94.88 91 SER A N 1
ATOM 708 C CA . SER A 1 91 ? 7.984 -5.208 6.455 1.00 94.88 91 SER A CA 1
ATOM 709 C C . SER A 1 91 ? 6.471 -4.933 6.419 1.00 94.88 91 SER A C 1
ATOM 711 O O . SER A 1 91 ? 6.069 -3.811 6.109 1.00 94.88 91 SER A O 1
ATOM 713 N N . PRO A 1 92 ? 5.608 -5.891 6.815 1.00 95.44 92 PRO A N 1
ATOM 714 C CA . PRO A 1 92 ? 4.170 -5.641 6.927 1.00 95.44 92 PRO A CA 1
ATOM 715 C C . PRO A 1 92 ? 3.819 -4.464 7.849 1.00 95.44 92 PRO A C 1
ATOM 717 O O . PRO A 1 92 ? 2.843 -3.769 7.597 1.00 95.44 92 PRO A O 1
ATOM 720 N N . LEU A 1 93 ? 4.617 -4.223 8.902 1.00 96.38 93 LEU A N 1
ATOM 721 C CA . LEU A 1 93 ? 4.418 -3.071 9.784 1.00 96.38 93 LEU A CA 1
ATOM 722 C C . LEU A 1 93 ? 4.651 -1.762 9.032 1.00 96.38 93 LEU A C 1
ATOM 724 O O . LEU A 1 93 ? 3.821 -0.862 9.112 1.00 96.38 93 LEU A O 1
ATOM 728 N N . HIS A 1 94 ? 5.759 -1.670 8.295 1.00 97.38 94 HIS A N 1
ATOM 729 C CA . HIS A 1 94 ? 6.055 -0.478 7.515 1.00 97.38 94 HIS A CA 1
ATOM 730 C C . HIS A 1 94 ? 4.984 -0.247 6.446 1.00 97.38 94 HIS A C 1
ATOM 732 O O . HIS A 1 94 ? 4.514 0.875 6.289 1.00 97.38 94 HIS A O 1
ATOM 738 N N . LEU A 1 95 ? 4.532 -1.312 5.771 1.00 97.19 95 LEU A N 1
ATOM 739 C CA . LEU A 1 95 ? 3.445 -1.224 4.798 1.00 97.19 95 LEU A CA 1
ATOM 740 C C . LEU A 1 95 ? 2.182 -0.631 5.433 1.00 97.19 95 LEU A C 1
ATOM 742 O O . LEU A 1 95 ? 1.629 0.315 4.884 1.00 97.19 95 LEU A O 1
ATOM 746 N N . SER A 1 96 ? 1.773 -1.102 6.616 1.00 97.25 96 SER A N 1
ATOM 747 C CA . SER A 1 96 ? 0.644 -0.511 7.349 1.00 97.25 96 SER A CA 1
ATOM 748 C C . SER A 1 96 ? 0.827 0.985 7.618 1.00 97.25 96 SER A C 1
ATOM 750 O O . SER A 1 96 ? -0.123 1.751 7.477 1.00 97.25 96 SER A O 1
ATOM 752 N N . MET A 1 97 ? 2.040 1.417 7.973 1.00 97.06 97 MET A N 1
ATOM 753 C CA . MET A 1 97 ? 2.333 2.832 8.230 1.00 97.06 97 MET A CA 1
ATOM 754 C C . MET A 1 97 ? 2.143 3.695 6.975 1.00 97.06 97 MET A C 1
ATOM 756 O O . MET A 1 97 ? 1.618 4.797 7.072 1.00 97.06 97 MET A O 1
ATOM 760 N N . THR A 1 98 ? 2.467 3.186 5.781 1.00 97.12 98 THR A N 1
ATOM 761 C CA . THR A 1 98 ? 2.287 3.951 4.527 1.00 97.12 98 THR A CA 1
ATOM 762 C C . THR A 1 98 ? 0.836 4.234 4.147 1.00 97.12 98 THR A C 1
ATOM 764 O O . THR A 1 98 ? 0.592 5.057 3.269 1.00 97.12 98 THR A O 1
ATOM 767 N N . TYR A 1 99 ? -0.129 3.589 4.810 1.00 97.75 99 TYR A N 1
ATOM 768 C CA . TYR A 1 99 ? -1.555 3.843 4.608 1.00 97.75 99 TYR A CA 1
ATOM 769 C C . TYR A 1 99 ? -2.120 4.894 5.570 1.00 97.75 99 TYR A C 1
ATOM 771 O O . TYR A 1 99 ? -3.193 5.434 5.305 1.00 97.75 99 TYR A O 1
ATOM 779 N N . THR A 1 100 ? -1.415 5.236 6.656 1.00 96.56 100 THR A N 1
ATOM 780 C CA . THR A 1 100 ? -1.895 6.258 7.601 1.00 96.56 100 THR A CA 1
ATOM 781 C C . THR A 1 100 ? -2.031 7.658 6.992 1.00 96.56 100 THR A C 1
ATOM 783 O O . THR A 1 100 ? -2.975 8.345 7.384 1.00 96.56 100 THR A O 1
ATOM 786 N N . PRO A 1 101 ? -1.209 8.095 6.008 1.00 97.25 101 PRO A N 1
ATOM 787 C CA . PRO A 1 101 ? -1.393 9.393 5.357 1.00 97.25 101 PRO A CA 1
ATOM 788 C C . PRO A 1 101 ? -2.795 9.607 4.780 1.00 97.25 101 PRO A C 1
ATOM 790 O O . PRO A 1 101 ? -3.296 10.729 4.814 1.00 97.25 101 PRO A O 1
ATOM 793 N N . PHE A 1 102 ? -3.458 8.545 4.303 1.00 97.25 102 PHE A N 1
ATOM 794 C CA . PHE A 1 102 ? -4.793 8.627 3.696 1.00 97.25 102 PHE A CA 1
ATOM 795 C C . PHE A 1 102 ? -5.897 9.014 4.682 1.00 97.25 102 PHE A C 1
ATOM 797 O O . PHE A 1 102 ? -6.936 9.508 4.261 1.00 97.25 102 PHE A O 1
ATOM 804 N N . VAL A 1 103 ? -5.672 8.811 5.980 1.00 94.25 103 VAL A N 1
ATOM 805 C CA . VAL A 1 103 ? -6.634 9.125 7.051 1.00 94.25 103 VAL A CA 1
ATOM 806 C C . VAL A 1 103 ? -6.093 10.151 8.048 1.00 94.25 103 VAL A C 1
ATOM 808 O O . VAL A 1 103 ? -6.763 10.481 9.022 1.00 94.25 103 VAL A O 1
ATOM 811 N N . ASN A 1 104 ? -4.890 10.673 7.801 1.00 94.44 104 ASN A N 1
ATOM 812 C CA . ASN A 1 104 ? -4.194 11.598 8.690 1.00 94.44 104 ASN A CA 1
ATOM 813 C C . ASN A 1 104 ? -3.552 12.758 7.912 1.00 94.44 104 ASN A C 1
ATOM 815 O O . ASN A 1 104 ? -2.388 13.086 8.106 1.00 94.44 104 ASN A O 1
ATOM 819 N N . GLU A 1 105 ? -4.315 13.349 6.988 1.00 94.81 105 GLU A N 1
ATOM 820 C CA . GLU A 1 105 ? -3.972 14.593 6.274 1.00 94.81 105 GLU A CA 1
ATOM 821 C C . GLU A 1 105 ? -2.619 14.583 5.527 1.00 94.81 105 GLU A C 1
ATOM 823 O O . GLU A 1 105 ? -2.075 15.644 5.218 1.00 94.81 105 GLU A O 1
ATOM 828 N N . GLY A 1 106 ? -2.108 13.401 5.163 1.00 96.88 106 GLY A N 1
ATOM 829 C CA . GLY A 1 106 ? -0.829 13.246 4.469 1.00 96.88 106 GLY A CA 1
ATOM 830 C C . GLY A 1 106 ? 0.379 12.939 5.361 1.00 96.88 106 GLY A C 1
ATOM 831 O O . GLY A 1 106 ? 1.494 12.917 4.843 1.00 96.88 106 GLY A O 1
ATOM 832 N N . ASP A 1 107 ? 0.179 12.672 6.654 1.00 97.12 107 ASP A N 1
ATOM 833 C CA . ASP A 1 107 ? 1.245 12.366 7.618 1.00 97.12 107 ASP A CA 1
ATOM 834 C C . ASP A 1 107 ? 1.367 10.855 7.905 1.00 97.12 107 ASP A C 1
ATOM 836 O O . ASP A 1 107 ? 0.367 10.137 8.044 1.00 97.12 107 ASP A O 1
ATOM 840 N N . ILE A 1 108 ? 2.600 10.364 8.075 1.00 97.12 108 ILE A N 1
ATOM 841 C CA . ILE A 1 108 ? 2.866 8.988 8.522 1.00 97.12 108 ILE A CA 1
ATOM 842 C C . ILE A 1 108 ? 2.910 8.944 10.050 1.00 97.12 108 ILE A C 1
ATOM 844 O O . ILE A 1 108 ? 3.669 9.676 10.684 1.00 97.12 108 ILE A O 1
ATOM 848 N N . LEU A 1 109 ? 2.128 8.052 10.657 1.00 95.25 109 LEU A N 1
ATOM 849 C CA . LEU A 1 109 ? 2.111 7.856 12.107 1.00 95.25 109 LEU A CA 1
ATOM 850 C C . LEU A 1 109 ? 3.198 6.875 12.560 1.00 95.25 109 LEU A C 1
ATOM 852 O O . LEU A 1 109 ? 3.448 5.852 11.918 1.00 95.25 109 LEU A O 1
ATOM 856 N N . ALA A 1 110 ? 3.810 7.159 13.709 1.00 94.25 110 ALA A N 1
ATOM 857 C CA . ALA A 1 110 ? 4.748 6.254 14.356 1.00 94.25 110 ALA A CA 1
ATOM 858 C C . ALA A 1 110 ? 4.004 5.061 14.997 1.00 94.25 110 ALA A C 1
ATOM 860 O O . ALA A 1 110 ? 2.986 5.248 15.670 1.00 94.25 110 ALA A O 1
ATOM 861 N N . PRO A 1 111 ? 4.498 3.820 14.838 1.00 93.88 111 PRO A N 1
ATOM 862 C CA . PRO A 1 111 ? 3.850 2.648 15.402 1.00 93.88 111 PRO A CA 1
ATOM 863 C C . PRO A 1 111 ? 4.133 2.529 16.903 1.00 93.88 111 PRO A C 1
ATOM 865 O O . PRO A 1 111 ? 5.282 2.564 17.346 1.00 93.88 111 PRO A O 1
ATOM 868 N N . VAL A 1 112 ? 3.090 2.263 17.687 1.00 92.25 112 VAL A N 1
ATOM 869 C CA . VAL A 1 112 ? 3.191 2.064 19.139 1.00 92.25 112 VAL A CA 1
ATOM 870 C C . VAL A 1 112 ? 2.757 0.647 19.511 1.00 92.25 112 VAL A C 1
ATOM 872 O O . VAL A 1 112 ? 1.702 0.177 19.097 1.00 92.25 112 VAL A O 1
ATOM 875 N N . LEU A 1 113 ? 3.575 -0.054 20.307 1.00 91.81 113 LEU A N 1
ATOM 876 C CA . LEU A 1 113 ? 3.271 -1.413 20.787 1.00 91.81 113 LEU A CA 1
ATOM 877 C C . LEU A 1 113 ? 2.859 -1.455 22.262 1.00 91.81 113 LEU A C 1
ATOM 879 O O . LEU A 1 113 ? 2.078 -2.316 22.670 1.00 91.81 113 LEU A O 1
ATOM 883 N N . LEU A 1 114 ? 3.437 -0.585 23.088 1.00 89.81 114 LEU A N 1
ATOM 884 C CA . LEU A 1 114 ? 3.216 -0.593 24.528 1.00 89.81 114 LEU A CA 1
ATOM 885 C C . LEU A 1 114 ? 2.074 0.356 24.875 1.00 89.81 114 LEU A C 1
ATOM 887 O O . LEU A 1 114 ? 2.070 1.509 24.468 1.00 89.81 114 LEU A O 1
ATOM 891 N N . GLN A 1 115 ? 1.125 -0.123 25.680 1.00 84.94 115 GLN A N 1
ATOM 892 C CA . GLN A 1 115 ? -0.039 0.668 26.084 1.00 84.94 115 GLN A CA 1
ATOM 893 C C . GLN A 1 115 ? 0.343 1.966 26.811 1.00 84.94 115 GLN A C 1
ATOM 895 O O . GLN A 1 115 ? -0.362 2.958 26.682 1.00 84.94 115 GLN A O 1
ATOM 900 N N . ASP A 1 116 ? 1.445 1.958 27.561 1.00 83.75 116 ASP A N 1
ATOM 901 C CA . ASP A 1 116 ? 1.915 3.132 28.304 1.00 83.75 116 ASP A CA 1
ATOM 902 C C . ASP A 1 116 ? 2.359 4.284 27.379 1.00 83.75 116 ASP A C 1
ATOM 904 O O . ASP A 1 116 ? 2.400 5.427 27.826 1.00 83.75 116 ASP A O 1
ATOM 908 N N . ASP A 1 117 ? 2.639 3.988 26.105 1.00 78.88 117 ASP A N 1
ATOM 909 C CA . ASP A 1 117 ? 3.047 4.954 25.080 1.00 78.88 117 ASP A CA 1
ATOM 910 C C . ASP A 1 117 ? 1.862 5.360 24.168 1.00 78.88 117 ASP A C 1
ATOM 912 O O . ASP A 1 117 ? 2.003 6.210 23.297 1.00 78.88 117 ASP A O 1
ATOM 916 N N . ALA A 1 118 ? 0.670 4.768 24.350 1.00 73.19 118 ALA A N 1
ATOM 917 C CA . ALA A 1 118 ? -0.481 4.960 23.456 1.00 73.19 118 ALA A CA 1
ATOM 918 C C . ALA A 1 118 ? -1.175 6.329 23.601 1.00 73.19 118 ALA A C 1
ATOM 920 O O . ALA A 1 118 ? -1.969 6.710 22.744 1.00 73.19 118 ALA A O 1
ATOM 921 N N . ASP A 1 119 ? -0.895 7.066 24.679 1.00 67.12 119 ASP A N 1
ATOM 922 C CA . ASP A 1 119 ? -1.452 8.406 24.909 1.00 67.12 119 ASP A CA 1
ATOM 923 C C . ASP A 1 119 ? -0.773 9.493 24.039 1.00 67.12 119 ASP A C 1
ATOM 925 O O . ASP A 1 119 ? -1.245 10.633 23.998 1.00 67.12 119 ASP A O 1
ATOM 929 N N . GLU A 1 120 ? 0.314 9.156 23.335 1.00 65.38 120 GLU A N 1
ATOM 930 C CA . GLU A 1 120 ? 1.083 10.055 22.468 1.00 65.38 120 GLU A CA 1
ATOM 931 C C . GLU A 1 120 ? 1.140 9.462 21.049 1.00 65.38 120 GLU A C 1
ATOM 933 O O . GLU A 1 120 ? 2.107 8.814 20.664 1.00 65.38 120 GLU A O 1
ATOM 938 N N . ALA A 1 121 ? 0.078 9.653 20.255 1.00 74.38 121 ALA A N 1
ATOM 939 C CA . ALA A 1 121 ? 0.154 9.396 18.816 1.00 74.38 121 ALA A CA 1
ATOM 940 C C . ALA A 1 121 ? 1.157 10.385 18.202 1.00 74.38 121 ALA A C 1
ATOM 942 O O . ALA A 1 121 ? 0.873 11.580 18.088 1.00 74.38 121 ALA A O 1
ATOM 943 N N . GLU A 1 122 ? 2.349 9.894 17.872 1.00 89.88 122 GLU A N 1
ATOM 944 C CA . GLU A 1 122 ? 3.411 10.693 17.271 1.00 89.88 122 GLU A CA 1
ATOM 945 C C . GLU A 1 122 ? 3.366 10.588 15.747 1.00 89.88 122 GLU A C 1
ATOM 947 O O . GLU A 1 122 ? 3.156 9.516 15.176 1.00 89.88 122 GLU A O 1
ATOM 952 N N . VAL A 1 123 ? 3.591 11.719 15.083 1.00 94.25 123 VAL A N 1
ATOM 953 C CA . VAL A 1 123 ? 3.859 11.746 13.647 1.00 94.25 123 VAL A CA 1
ATOM 954 C C . VAL A 1 123 ? 5.326 11.382 13.446 1.00 94.25 123 VAL A C 1
ATOM 956 O O . VAL A 1 123 ? 6.204 12.001 14.050 1.00 94.25 123 VAL A O 1
ATOM 959 N N . TRP A 1 124 ? 5.582 10.362 12.629 1.00 95.19 124 TRP A N 1
ATOM 960 C CA . TRP A 1 124 ? 6.937 9.982 12.242 1.00 95.19 124 TRP A CA 1
ATOM 961 C C . TRP A 1 124 ? 7.463 10.913 11.150 1.00 95.19 124 TRP A C 1
ATOM 963 O O . TRP A 1 124 ? 8.518 11.519 11.334 1.00 95.19 124 TRP A O 1
ATOM 973 N N . ASP A 1 125 ? 6.675 11.095 10.087 1.00 95.31 125 ASP A N 1
ATOM 974 C CA . ASP A 1 125 ? 6.991 11.968 8.958 1.00 95.31 125 ASP A CA 1
ATOM 975 C C . ASP A 1 125 ? 5.782 12.847 8.606 1.00 95.31 125 ASP A C 1
ATOM 977 O O . ASP A 1 125 ? 4.689 12.354 8.319 1.00 95.31 125 ASP A O 1
ATOM 981 N N . GLU A 1 126 ? 5.985 14.166 8.653 1.00 95.44 126 GLU A N 1
ATOM 982 C CA . GLU A 1 126 ? 4.966 15.178 8.351 1.00 95.44 126 GLU A CA 1
ATOM 983 C C . GLU A 1 126 ? 4.944 15.503 6.848 1.00 95.44 126 GLU A C 1
ATOM 985 O O . GLU A 1 126 ? 5.980 15.811 6.252 1.00 95.44 126 GLU A O 1
ATOM 990 N N . GLY A 1 127 ? 3.753 15.535 6.251 1.00 95.31 127 GLY A N 1
ATOM 991 C CA . GLY A 1 127 ? 3.510 16.066 4.914 1.00 95.31 127 GLY A CA 1
ATOM 992 C C . GLY A 1 127 ? 4.161 15.268 3.788 1.00 95.31 127 GLY A C 1
ATOM 993 O O . GLY A 1 127 ? 4.632 15.872 2.821 1.00 95.31 127 GLY A O 1
ATOM 994 N N . VAL A 1 128 ? 4.172 13.933 3.886 1.00 96.62 128 VAL A N 1
ATOM 995 C CA . VAL A 1 128 ? 4.694 13.057 2.816 1.00 96.62 128 VAL A CA 1
ATOM 996 C C . VAL A 1 128 ? 3.856 13.156 1.538 1.00 96.62 128 VAL A C 1
ATOM 998 O O . VAL A 1 128 ? 4.338 12.883 0.440 1.00 96.62 128 VAL A O 1
ATOM 1001 N N . MET A 1 129 ? 2.604 13.604 1.667 1.00 95.62 129 MET A N 1
ATOM 1002 C CA . MET A 1 129 ? 1.758 14.025 0.556 1.00 95.62 129 MET A CA 1
ATOM 1003 C C . MET A 1 129 ? 0.824 15.166 0.960 1.00 95.62 129 MET A C 1
ATOM 1005 O O . MET A 1 129 ? 0.548 15.387 2.134 1.00 95.62 129 MET A O 1
ATOM 1009 N N . GLU A 1 130 ? 0.301 15.895 -0.026 1.00 97.62 130 GLU A N 1
ATOM 1010 C CA . GLU A 1 130 ? -0.743 16.889 0.227 1.00 97.62 130 GLU A CA 1
ATOM 1011 C C . GLU A 1 130 ? -2.062 16.199 0.609 1.00 97.62 130 GLU A C 1
ATOM 1013 O O . GLU A 1 130 ? -2.441 15.207 -0.014 1.00 97.62 130 GLU A O 1
ATOM 1018 N N . SER A 1 131 ? -2.817 16.768 1.554 1.00 97.38 131 SER A N 1
ATOM 1019 C CA . SER A 1 131 ? -4.125 16.234 1.970 1.00 97.38 131 SER A CA 1
ATOM 1020 C C . SER A 1 131 ? -5.106 16.033 0.799 1.00 97.38 131 SER A C 1
ATOM 1022 O O . SER A 1 131 ? -5.805 15.030 0.771 1.00 97.38 131 SER A O 1
ATOM 1024 N N . GLU A 1 132 ? -5.110 16.900 -0.222 1.00 97.88 132 GLU A N 1
ATOM 1025 C CA . GLU A 1 132 ? -5.955 16.708 -1.420 1.00 97.88 132 GLU A CA 1
ATOM 1026 C C . GLU A 1 132 ? -5.531 15.477 -2.248 1.00 97.88 132 GLU A C 1
ATOM 1028 O O . GLU A 1 132 ? -6.365 14.784 -2.838 1.00 97.88 132 GLU A O 1
ATOM 1033 N N . THR A 1 133 ? -4.228 15.177 -2.270 1.00 97.62 133 THR A N 1
ATOM 1034 C CA . THR A 1 133 ? -3.703 13.959 -2.902 1.00 97.62 133 THR A CA 1
ATOM 1035 C C . THR A 1 133 ? -4.080 12.732 -2.074 1.00 97.62 133 THR A C 1
ATOM 1037 O O . THR A 1 133 ? -4.557 11.752 -2.645 1.00 97.62 133 THR A O 1
ATOM 1040 N N . ALA A 1 134 ? -3.947 12.807 -0.746 1.00 97.75 134 ALA A N 1
ATOM 1041 C CA . ALA A 1 134 ? -4.355 11.746 0.173 1.00 97.75 134 ALA A CA 1
ATOM 1042 C C . ALA A 1 134 ? -5.840 11.389 0.000 1.00 97.75 134 ALA A C 1
ATOM 1044 O O . ALA A 1 134 ? -6.165 10.220 -0.205 1.00 97.75 134 ALA A O 1
ATOM 1045 N N . ASP A 1 135 ? -6.716 12.398 -0.042 1.00 97.75 135 ASP A N 1
ATOM 1046 C CA . ASP A 1 135 ? -8.154 12.225 -0.267 1.00 97.75 135 ASP A CA 1
ATOM 1047 C C . ASP A 1 135 ? -8.446 11.576 -1.626 1.00 97.75 135 ASP A C 1
ATOM 1049 O O . ASP A 1 135 ? -9.291 10.688 -1.730 1.00 97.75 135 ASP A O 1
ATOM 1053 N N . THR A 1 136 ? -7.734 11.988 -2.681 1.00 98.19 136 THR A N 1
ATOM 1054 C CA . THR A 1 136 ? -7.905 11.414 -4.026 1.00 98.19 136 THR A CA 1
ATOM 1055 C C . THR A 1 136 ? -7.558 9.926 -4.043 1.00 98.19 136 THR A C 1
ATOM 1057 O O . THR A 1 136 ? -8.307 9.122 -4.602 1.00 98.19 136 T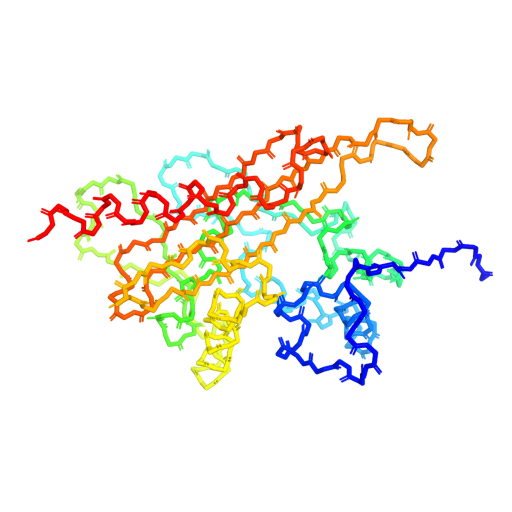HR A O 1
ATOM 1060 N N . ILE A 1 137 ? -6.441 9.540 -3.419 1.00 98.25 137 ILE A N 1
ATOM 1061 C CA . ILE A 1 137 ? -6.043 8.132 -3.335 1.00 98.25 137 ILE A CA 1
ATOM 1062 C C . ILE A 1 137 ? -7.006 7.347 -2.444 1.00 98.25 137 ILE A C 1
ATOM 1064 O O . ILE A 1 137 ? -7.403 6.251 -2.832 1.00 98.25 137 ILE A O 1
ATOM 1068 N N . LEU A 1 138 ? -7.455 7.914 -1.319 1.00 98.50 138 LEU A N 1
ATOM 1069 C CA . LEU A 1 138 ? -8.454 7.294 -0.446 1.00 98.50 138 LEU A CA 1
ATOM 1070 C C . LEU A 1 138 ? -9.738 6.943 -1.211 1.00 98.50 138 LEU A C 1
ATOM 1072 O O . LEU A 1 138 ? -10.214 5.817 -1.104 1.00 98.50 138 LEU A O 1
ATOM 1076 N N . GLN A 1 139 ? -10.274 7.865 -2.020 1.00 98.44 139 GLN A N 1
ATOM 1077 C CA . GLN A 1 139 ? -11.467 7.580 -2.829 1.00 98.44 139 GLN A CA 1
ATOM 1078 C C . GLN A 1 139 ? -11.227 6.428 -3.811 1.00 98.44 139 GLN A C 1
ATOM 1080 O O . GLN A 1 139 ? -12.056 5.528 -3.918 1.00 98.44 139 GLN A O 1
ATOM 1085 N N . ASN A 1 140 ? -10.067 6.392 -4.468 1.00 98.50 140 ASN A N 1
ATOM 1086 C CA . ASN A 1 140 ? -9.738 5.290 -5.369 1.00 98.50 140 ASN A CA 1
ATOM 1087 C C . ASN A 1 140 ? -9.578 3.953 -4.620 1.00 98.50 140 ASN A C 1
ATOM 1089 O O . ASN A 1 140 ? -9.979 2.920 -5.146 1.00 98.50 140 ASN A O 1
ATOM 1093 N N . LEU A 1 141 ? -9.026 3.960 -3.399 1.00 98.75 141 LEU A N 1
ATOM 1094 C CA . LEU A 1 141 ? -8.915 2.776 -2.535 1.00 98.75 141 LEU A CA 1
ATOM 1095 C C . LEU A 1 141 ? -10.280 2.255 -2.067 1.00 98.75 141 LEU A C 1
ATOM 1097 O O . LEU A 1 141 ? -10.441 1.045 -1.920 1.00 98.75 141 LEU A O 1
ATOM 1101 N N . ILE A 1 142 ? -11.257 3.142 -1.856 1.00 98.69 142 ILE A N 1
ATOM 1102 C CA . ILE A 1 142 ? -12.655 2.754 -1.608 1.00 98.69 142 ILE A CA 1
ATOM 1103 C C . ILE A 1 142 ? -13.217 2.036 -2.836 1.00 98.69 142 ILE A C 1
ATOM 1105 O O . ILE A 1 142 ? -13.810 0.964 -2.724 1.00 98.69 142 ILE A O 1
ATOM 1109 N N . GLU A 1 143 ? -12.981 2.575 -4.031 1.00 98.50 143 GLU A N 1
ATOM 1110 C CA . GLU A 1 143 ? -13.479 1.972 -5.270 1.00 98.50 143 GLU A CA 1
ATOM 1111 C C . GLU A 1 143 ? -12.873 0.591 -5.563 1.00 98.50 143 GLU A C 1
ATOM 1113 O O . GLU A 1 143 ? -13.550 -0.245 -6.153 1.00 98.50 143 GLU A O 1
ATOM 1118 N N . VAL A 1 144 ? -11.658 0.287 -5.084 1.00 98.62 144 VAL A N 1
ATOM 1119 C CA . VAL A 1 144 ? -11.088 -1.076 -5.169 1.00 98.62 144 VAL A CA 1
ATOM 1120 C C . VAL A 1 144 ? -11.977 -2.125 -4.483 1.00 98.62 144 VAL A C 1
ATOM 1122 O O . VAL A 1 144 ? -11.984 -3.285 -4.907 1.00 98.62 144 VAL A O 1
ATOM 1125 N N . VAL A 1 145 ? -12.709 -1.741 -3.432 1.00 98.62 145 VAL A N 1
ATOM 1126 C CA . VAL A 1 145 ? -13.605 -2.625 -2.668 1.00 98.62 145 VAL A CA 1
ATOM 1127 C C . VAL A 1 145 ? -15.066 -2.482 -3.117 1.00 98.62 145 VAL A C 1
ATOM 1129 O O . VAL A 1 145 ? -15.797 -3.468 -3.202 1.00 98.62 145 VAL A O 1
ATOM 1132 N N . GLU A 1 146 ? -15.520 -1.271 -3.431 1.00 97.75 146 GLU A N 1
ATOM 1133 C CA . GLU A 1 146 ? -16.930 -1.031 -3.763 1.00 97.75 146 GLU A CA 1
ATOM 1134 C C . GLU A 1 146 ? -17.302 -1.412 -5.204 1.00 97.75 146 GLU A C 1
ATOM 1136 O O . GLU A 1 146 ? -18.452 -1.785 -5.463 1.00 97.75 146 GLU A O 1
ATOM 1141 N N . GLU A 1 147 ? -16.360 -1.349 -6.150 1.00 96.81 147 GLU A N 1
ATOM 1142 C CA . GLU A 1 147 ? -16.630 -1.743 -7.533 1.00 96.81 147 GLU A CA 1
ATOM 1143 C C . GLU A 1 147 ? -16.761 -3.259 -7.664 1.00 96.81 147 GLU A C 1
ATOM 1145 O O . GLU A 1 147 ? -15.943 -4.028 -7.167 1.00 96.81 147 GLU A O 1
ATOM 1150 N N . SER A 1 148 ? -17.790 -3.703 -8.389 1.00 95.50 1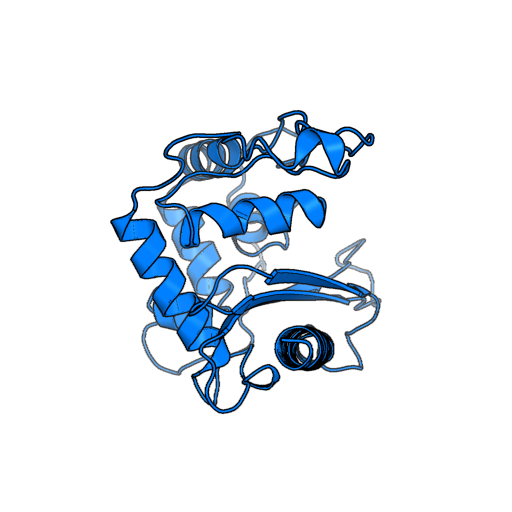48 SER A N 1
ATOM 1151 C CA . SER A 1 148 ? -18.120 -5.132 -8.508 1.00 95.50 148 SER A CA 1
ATOM 1152 C C . SER A 1 148 ? -17.056 -5.977 -9.218 1.00 95.50 148 SER A C 1
ATOM 1154 O O . SER A 1 148 ? -17.073 -7.204 -9.130 1.00 95.50 148 SER A O 1
ATOM 1156 N N . ASP A 1 149 ? -16.175 -5.325 -9.969 1.00 93.75 149 ASP A N 1
ATOM 1157 C CA . ASP A 1 149 ? -15.023 -5.890 -10.668 1.00 93.75 149 ASP A CA 1
ATOM 1158 C C . ASP A 1 149 ? -13.681 -5.436 -10.066 1.00 93.75 149 ASP A C 1
ATOM 1160 O O . ASP A 1 149 ? -12.623 -5.797 -10.589 1.00 93.75 149 ASP A O 1
ATOM 1164 N N . GLY A 1 150 ? -13.714 -4.695 -8.953 1.00 97.06 150 GLY A N 1
ATOM 1165 C CA . GLY A 1 150 ? -12.535 -4.297 -8.198 1.00 97.06 150 GLY A CA 1
ATOM 1166 C C . GLY A 1 150 ? -11.865 -5.486 -7.520 1.00 97.06 150 GLY A C 1
ATOM 1167 O O . GLY A 1 150 ? -12.512 -6.432 -7.061 1.00 97.06 150 GLY A O 1
ATOM 1168 N N . THR A 1 151 ? -10.535 -5.460 -7.441 1.00 97.56 151 THR A N 1
ATOM 1169 C CA . THR A 1 151 ? -9.778 -6.603 -6.909 1.00 97.56 151 THR A CA 1
ATOM 1170 C C . THR A 1 151 ? -10.019 -6.861 -5.419 1.00 97.56 151 THR A C 1
ATOM 1172 O O . THR A 1 151 ? -9.768 -7.972 -4.954 1.00 97.56 151 THR A O 1
ATOM 1175 N N . GLY A 1 152 ? -10.502 -5.865 -4.669 1.00 97.88 152 GLY A N 1
ATOM 1176 C CA . GLY A 1 152 ? -10.837 -5.964 -3.247 1.00 97.88 152 GLY A CA 1
ATOM 1177 C C . GLY A 1 152 ? -12.310 -6.265 -2.963 1.00 97.88 152 GLY A C 1
ATOM 1178 O O . GLY A 1 152 ? -12.678 -6.316 -1.792 1.00 97.88 152 GLY A O 1
ATOM 1179 N N . HIS A 1 153 ? -13.146 -6.463 -3.989 1.00 98.19 153 HIS A N 1
ATOM 1180 C CA . HIS A 1 153 ? -14.605 -6.497 -3.844 1.00 98.19 153 HIS A CA 1
ATOM 1181 C C . HIS A 1 153 ? -15.126 -7.511 -2.819 1.00 98.19 153 HIS A C 1
ATOM 1183 O O . HIS A 1 153 ? -16.054 -7.229 -2.063 1.00 98.19 153 HIS A O 1
ATOM 1189 N N . ASP A 1 154 ? -14.484 -8.677 -2.730 1.00 97.69 154 ASP A N 1
ATOM 1190 C CA . ASP A 1 154 ? -14.885 -9.746 -1.809 1.00 97.69 154 ASP A CA 1
ATOM 1191 C C . ASP A 1 154 ? -14.713 -9.383 -0.315 1.00 97.69 154 ASP A C 1
ATOM 1193 O O . ASP A 1 154 ? -15.126 -10.162 0.544 1.00 97.69 154 ASP A O 1
ATOM 1197 N N . ALA A 1 155 ? -14.120 -8.227 0.016 1.00 97.88 155 ALA A N 1
ATOM 1198 C CA . ALA A 1 155 ? -14.034 -7.706 1.383 1.00 97.88 155 ALA A CA 1
ATOM 1199 C C . ALA A 1 155 ? -15.202 -6.782 1.767 1.00 97.88 155 ALA A C 1
ATOM 1201 O O . ALA A 1 155 ? -15.261 -6.355 2.917 1.00 97.88 155 ALA A O 1
ATOM 1202 N N . GLN A 1 156 ? -16.114 -6.450 0.845 1.00 97.44 156 GLN A N 1
ATOM 1203 C CA . GLN A 1 156 ? -17.205 -5.507 1.101 1.00 97.44 156 GLN A CA 1
ATOM 1204 C C . GLN A 1 156 ? -18.079 -5.928 2.297 1.00 97.44 156 GLN A C 1
ATOM 1206 O O . GLN A 1 156 ? -18.579 -7.054 2.364 1.00 97.44 156 GLN A O 1
ATOM 1211 N N . ILE A 1 157 ? -18.361 -4.974 3.191 1.00 95.50 157 ILE A N 1
ATOM 1212 C CA . ILE A 1 157 ? -19.255 -5.156 4.341 1.00 95.50 157 ILE A CA 1
ATOM 1213 C C . ILE A 1 157 ? -20.503 -4.291 4.155 1.00 95.50 157 ILE A C 1
ATOM 1215 O O . ILE A 1 157 ? -20.441 -3.090 3.902 1.00 95.50 157 ILE A O 1
ATOM 1219 N N . SER A 1 158 ? -21.685 -4.893 4.301 1.00 93.12 158 SER A N 1
ATOM 1220 C CA . SER A 1 158 ? -22.948 -4.172 4.109 1.00 93.12 158 SER A CA 1
ATOM 1221 C C . SER A 1 158 ? -23.128 -3.034 5.118 1.00 93.12 158 SER A C 1
ATOM 1223 O O . SER A 1 158 ? -23.354 -3.278 6.301 1.00 93.12 158 SER A O 1
ATOM 1225 N N . GLY A 1 159 ? -23.167 -1.795 4.621 1.00 92.44 159 GLY A N 1
ATOM 1226 C CA . GLY A 1 159 ? -23.421 -0.602 5.436 1.00 92.44 159 GLY A CA 1
ATOM 1227 C C . GLY A 1 159 ? -22.171 0.047 6.028 1.00 92.44 159 GLY A C 1
ATOM 1228 O O . GLY A 1 159 ? -22.330 0.950 6.846 1.00 92.44 159 GLY A O 1
ATOM 1229 N N . ARG A 1 160 ? -20.983 -0.395 5.606 1.00 93.81 160 ARG A N 1
ATOM 1230 C CA . ARG A 1 160 ? -19.678 0.202 5.902 1.00 93.81 160 ARG A CA 1
ATOM 1231 C C . ARG A 1 160 ? -18.992 0.585 4.595 1.00 93.81 160 ARG A C 1
ATOM 1233 O O . ARG A 1 160 ? -19.276 -0.033 3.569 1.00 93.81 160 ARG A O 1
ATOM 1240 N N . THR A 1 161 ? -18.099 1.564 4.647 1.00 97.38 161 THR A N 1
ATOM 1241 C CA . THR A 1 161 ? -17.259 1.947 3.509 1.00 97.38 161 THR A CA 1
ATOM 1242 C C . THR A 1 161 ? -15.837 1.487 3.783 1.00 97.38 161 THR A C 1
ATOM 1244 O O . THR A 1 161 ? -15.151 2.081 4.607 1.00 97.38 161 THR A O 1
ATOM 1247 N N . LEU A 1 162 ? -15.374 0.432 3.114 1.00 98.19 162 LEU A N 1
ATOM 1248 C CA . LEU A 1 162 ? -13.986 -0.010 3.269 1.00 98.19 162 LEU A CA 1
ATOM 1249 C C . LEU A 1 162 ? -13.099 0.593 2.184 1.00 98.19 162 LEU A C 1
ATOM 1251 O O . LEU A 1 162 ? -13.501 0.691 1.028 1.00 98.19 162 LEU A O 1
ATOM 1255 N N . ALA A 1 163 ? -11.868 0.928 2.555 1.00 98.62 163 ALA A N 1
ATOM 1256 C CA . ALA A 1 163 ? -10.794 1.251 1.628 1.00 98.62 163 ALA A CA 1
ATOM 1257 C C . ALA A 1 163 ? -9.726 0.160 1.699 1.00 98.62 163 ALA A C 1
ATOM 1259 O O . ALA A 1 163 ? -9.396 -0.323 2.783 1.00 98.62 163 ALA A O 1
ATOM 1260 N N . GLY A 1 164 ? -9.155 -0.226 0.559 1.00 98.25 164 GLY A N 1
ATOM 1261 C CA . GLY A 1 164 ? -8.080 -1.207 0.568 1.00 98.25 164 GLY A CA 1
ATOM 1262 C C . GLY A 1 164 ? -7.399 -1.425 -0.770 1.00 98.25 164 GLY A C 1
ATOM 1263 O O . GLY A 1 164 ? -7.818 -0.919 -1.808 1.00 98.25 164 GLY A O 1
ATOM 1264 N N . LYS A 1 165 ? -6.320 -2.206 -0.750 1.00 98.44 165 LYS A N 1
ATOM 1265 C CA . LYS A 1 165 ? -5.575 -2.572 -1.955 1.00 98.44 165 LYS A CA 1
ATOM 1266 C C . LYS A 1 165 ? -5.042 -3.989 -1.872 1.00 98.44 165 LYS A C 1
ATOM 1268 O O . LYS A 1 165 ? -4.440 -4.399 -0.881 1.00 98.44 165 LYS A O 1
ATOM 1273 N N . THR A 1 166 ? -5.229 -4.726 -2.961 1.00 97.69 166 THR A N 1
ATOM 1274 C CA . THR A 1 166 ? -4.647 -6.055 -3.156 1.00 97.69 166 THR A CA 1
ATOM 1275 C C . THR A 1 166 ? -3.262 -5.988 -3.787 1.00 97.69 166 THR A C 1
ATOM 1277 O O . THR A 1 166 ? -2.997 -5.097 -4.598 1.00 97.69 166 THR A O 1
ATOM 1280 N N . GLY A 1 167 ? -2.440 -7.003 -3.531 1.00 92.94 167 GLY A N 1
ATOM 1281 C CA . GLY A 1 167 ? -1.197 -7.248 -4.263 1.00 92.94 167 GLY A CA 1
ATOM 1282 C C . GLY A 1 167 ? -0.934 -8.741 -4.425 1.00 92.94 167 GLY A C 1
ATOM 1283 O O . GLY A 1 167 ? -1.161 -9.510 -3.497 1.00 92.94 167 GLY A O 1
ATOM 1284 N N . THR A 1 168 ? -0.473 -9.166 -5.600 1.00 90.75 168 THR A N 1
ATOM 1285 C CA . THR A 1 168 ? 0.037 -10.528 -5.809 1.00 90.75 168 THR A CA 1
ATOM 1286 C C . THR A 1 168 ? 1.465 -10.422 -6.326 1.00 90.75 168 THR A C 1
ATOM 1288 O O . THR A 1 168 ? 1.672 -9.909 -7.424 1.00 90.75 168 THR A O 1
ATOM 1291 N N . ALA A 1 169 ? 2.433 -10.866 -5.524 1.00 86.88 169 ALA A N 1
ATOM 1292 C CA . ALA A 1 169 ? 3.849 -10.862 -5.888 1.00 86.88 169 ALA A CA 1
ATOM 1293 C C . ALA A 1 169 ? 4.303 -12.282 -6.241 1.00 86.88 169 ALA A C 1
ATOM 1295 O O . ALA A 1 169 ? 3.859 -13.242 -5.608 1.00 86.88 169 ALA A O 1
ATOM 1296 N N . GLU A 1 170 ? 5.163 -12.420 -7.249 1.00 85.06 170 GLU A N 1
ATOM 1297 C CA . GLU A 1 170 ? 5.707 -13.716 -7.654 1.00 85.06 170 GLU A CA 1
ATOM 1298 C C . GLU A 1 170 ? 7.050 -13.922 -6.952 1.00 85.06 170 GLU A C 1
ATOM 1300 O O . GLU A 1 170 ? 7.942 -13.082 -7.031 1.00 85.06 170 GLU A O 1
ATOM 1305 N N . LEU A 1 171 ? 7.213 -15.053 -6.274 1.00 76.62 171 LEU A N 1
ATOM 1306 C CA . LEU A 1 171 ? 8.471 -15.453 -5.655 1.00 76.62 171 LEU A CA 1
ATOM 1307 C C . LEU A 1 171 ? 9.324 -16.180 -6.695 1.00 76.62 171 LEU A C 1
ATOM 1309 O O . LEU A 1 171 ? 9.476 -17.396 -6.657 1.00 76.62 171 LEU A O 1
ATOM 1313 N N . LYS A 1 172 ? 9.849 -15.446 -7.677 1.00 64.31 172 LYS A N 1
ATOM 1314 C CA . LYS A 1 172 ? 10.774 -16.025 -8.658 1.00 64.31 172 LYS A CA 1
ATOM 1315 C C . LYS A 1 172 ? 12.206 -15.896 -8.153 1.00 64.31 172 LYS A C 1
ATOM 1317 O O . LYS A 1 172 ? 12.768 -14.806 -8.169 1.00 64.31 172 LYS A O 1
ATOM 1322 N N . GLU A 1 173 ? 12.816 -17.010 -7.750 1.00 58.38 173 GLU A N 1
ATOM 1323 C CA . GLU A 1 173 ? 14.257 -17.055 -7.451 1.00 58.38 173 GLU A CA 1
ATOM 1324 C C . GLU A 1 173 ? 15.109 -16.946 -8.740 1.00 58.38 173 GLU A C 1
ATOM 1326 O O . GLU A 1 173 ? 16.240 -16.453 -8.706 1.00 58.38 173 GLU A O 1
ATOM 1331 N N . SER A 1 174 ? 14.563 -17.352 -9.898 1.00 52.38 174 SER A N 1
ATOM 1332 C CA . SER A 1 174 ? 15.194 -17.262 -11.222 1.00 52.38 174 SER A CA 1
ATOM 1333 C C . SER A 1 174 ? 14.159 -17.298 -12.364 1.00 52.38 174 SER A C 1
ATOM 1335 O O . SER A 1 174 ? 13.133 -17.964 -12.243 1.00 52.38 174 SER A O 1
ATOM 1337 N N . PRO A 1 175 ? 14.433 -16.693 -13.542 1.00 51.38 175 PRO A N 1
ATOM 1338 C CA . PRO A 1 175 ? 13.601 -16.846 -14.746 1.00 51.38 175 PRO A CA 1
ATOM 1339 C C . PRO A 1 175 ? 13.460 -18.293 -15.251 1.00 51.38 175 PRO A C 1
ATOM 1341 O O . PRO A 1 175 ? 12.626 -18.560 -16.116 1.00 51.38 175 PRO A O 1
ATOM 1344 N N . GLU A 1 176 ? 14.328 -19.199 -14.788 1.00 53.88 176 GLU A N 1
ATOM 1345 C CA . GLU A 1 176 ? 14.322 -20.626 -15.134 1.00 53.88 176 GLU A CA 1
ATOM 1346 C C . GLU A 1 176 ? 13.567 -21.498 -14.116 1.00 53.88 176 GLU A C 1
ATOM 1348 O O . GLU A 1 176 ? 13.448 -22.703 -14.351 1.00 53.88 176 GLU A O 1
ATOM 1353 N N . ASP A 1 177 ? 13.081 -20.925 -13.008 1.00 59.34 177 ASP A N 1
ATOM 1354 C CA . ASP A 1 177 ? 12.314 -21.676 -12.017 1.00 59.34 177 ASP A CA 1
ATOM 1355 C C . ASP A 1 177 ? 10.874 -21.897 -12.493 1.00 59.34 177 ASP A C 1
ATOM 1357 O O . ASP A 1 177 ? 10.165 -20.975 -12.895 1.00 59.34 177 ASP A O 1
ATOM 1361 N N . ASP A 1 178 ? 10.457 -23.164 -12.455 1.00 59.09 178 ASP A N 1
ATOM 1362 C CA . ASP A 1 178 ? 9.076 -23.591 -12.713 1.00 59.09 178 ASP A CA 1
ATOM 1363 C C . ASP A 1 178 ? 8.167 -23.355 -11.485 1.00 59.09 178 ASP A C 1
ATOM 1365 O O . ASP A 1 178 ? 6.951 -23.554 -11.575 1.00 59.09 178 ASP A O 1
ATOM 1369 N N . ASP A 1 179 ? 8.744 -22.961 -10.343 1.00 65.50 179 ASP A N 1
ATOM 1370 C CA . ASP A 1 179 ? 8.003 -22.656 -9.123 1.00 65.50 179 ASP A CA 1
ATOM 1371 C C . ASP A 1 179 ? 7.328 -21.285 -9.279 1.00 65.50 179 ASP A C 1
ATOM 1373 O O . ASP A 1 179 ? 7.961 -20.245 -9.445 1.00 65.50 179 ASP A O 1
ATOM 1377 N N . ASN A 1 180 ? 5.997 -21.305 -9.289 1.00 74.62 180 ASN A N 1
ATOM 1378 C CA . ASN A 1 180 ? 5.149 -20.119 -9.374 1.00 74.62 180 ASN A CA 1
ATOM 1379 C C . ASN A 1 180 ? 4.602 -19.786 -7.985 1.00 74.62 180 ASN A C 1
ATOM 1381 O O . ASN A 1 180 ? 3.394 -19.608 -7.826 1.00 74.62 180 ASN A O 1
ATOM 1385 N N . ASP A 1 181 ? 5.460 -19.802 -6.969 1.00 86.81 181 ASP A N 1
ATOM 1386 C CA . ASP A 1 181 ? 5.044 -19.458 -5.616 1.00 86.81 181 ASP A CA 1
ATOM 1387 C C . ASP A 1 181 ? 4.657 -17.980 -5.573 1.00 86.81 181 ASP A C 1
ATOM 1389 O O . ASP A 1 181 ? 5.308 -17.120 -6.170 1.00 86.81 181 ASP A O 1
ATOM 1393 N N . GLN A 1 182 ? 3.533 -17.683 -4.927 1.00 91.00 182 GLN A N 1
ATOM 1394 C CA . GLN A 1 182 ? 2.973 -16.337 -4.898 1.00 91.00 182 GLN A CA 1
ATOM 1395 C C . GLN A 1 182 ? 2.706 -15.885 -3.472 1.00 91.00 182 GLN A C 1
ATOM 1397 O O . GLN A 1 182 ? 2.213 -16.652 -2.641 1.00 91.00 182 GLN A O 1
ATOM 1402 N N . LEU A 1 183 ? 2.960 -14.600 -3.227 1.00 93.12 183 LEU A N 1
ATOM 1403 C CA . LEU A 1 183 ? 2.492 -13.887 -2.046 1.00 93.12 183 LEU A CA 1
ATOM 1404 C C . LEU A 1 183 ? 1.177 -13.185 -2.368 1.00 93.12 183 LEU A C 1
ATOM 1406 O O . LEU A 1 183 ? 1.115 -12.367 -3.287 1.00 93.12 183 LEU A O 1
ATOM 1410 N N . GLY A 1 184 ? 0.144 -13.461 -1.582 1.00 95.69 184 GLY A N 1
ATOM 1411 C CA . GLY A 1 184 ? -1.106 -12.716 -1.590 1.00 95.69 184 GLY A CA 1
ATOM 1412 C C . GLY A 1 184 ? -1.082 -11.654 -0.503 1.00 95.69 184 GLY A C 1
ATOM 1413 O O . GLY A 1 184 ? -0.859 -11.971 0.662 1.00 95.69 184 GLY A O 1
ATOM 1414 N N . TRP A 1 185 ? -1.358 -10.413 -0.880 1.00 97.62 185 TRP A N 1
ATOM 1415 C CA . TRP A 1 185 ? -1.444 -9.267 0.014 1.00 97.62 185 TRP A CA 1
ATOM 1416 C C . TRP A 1 185 ? -2.815 -8.619 -0.063 1.00 97.62 185 TRP A C 1
ATOM 1418 O O . TRP A 1 185 ? -3.391 -8.474 -1.148 1.00 97.62 185 TRP A O 1
ATOM 1428 N N . PHE A 1 186 ? -3.293 -8.163 1.089 1.00 98.56 186 PHE A N 1
ATOM 1429 C CA . PHE A 1 186 ? -4.380 -7.204 1.161 1.00 98.56 186 PHE A CA 1
ATOM 1430 C C . PHE A 1 186 ? -4.203 -6.304 2.386 1.00 98.56 186 PHE A C 1
ATOM 1432 O O . PHE A 1 186 ? -3.954 -6.792 3.493 1.00 98.56 186 PHE A O 1
ATOM 1439 N N . VAL A 1 187 ? -4.302 -4.997 2.155 1.00 98.62 187 VAL A N 1
ATOM 1440 C CA . VAL A 1 187 ? -4.358 -3.966 3.196 1.00 98.62 187 VAL A CA 1
ATOM 1441 C C . VAL A 1 187 ? -5.732 -3.328 3.118 1.00 98.62 187 VAL A C 1
ATOM 1443 O O . VAL A 1 187 ? -6.128 -2.916 2.027 1.00 98.62 187 VAL A O 1
ATOM 1446 N N . ALA A 1 188 ? -6.454 -3.258 4.233 1.00 98.44 188 ALA A N 1
ATOM 1447 C CA . ALA A 1 188 ? -7.758 -2.608 4.279 1.00 98.44 188 ALA A CA 1
ATOM 1448 C C . ALA A 1 188 ? -8.069 -1.993 5.645 1.00 98.44 188 ALA A C 1
ATOM 1450 O O . ALA A 1 188 ? -7.519 -2.412 6.666 1.00 98.44 188 ALA A O 1
ATOM 1451 N N . PHE A 1 189 ? -8.965 -1.011 5.639 1.00 98.12 189 PHE A N 1
ATOM 1452 C CA . PHE A 1 189 ? -9.488 -0.328 6.821 1.00 98.12 189 PHE A CA 1
ATOM 1453 C C . PHE A 1 189 ? -10.913 0.187 6.560 1.00 98.12 189 PHE A C 1
ATOM 1455 O O . PHE A 1 189 ? -11.306 0.373 5.404 1.00 98.12 189 PHE A O 1
ATOM 1462 N N . ASP A 1 190 ? -11.686 0.412 7.626 1.00 96.06 190 ASP A N 1
ATOM 1463 C CA . ASP A 1 190 ? -12.966 1.130 7.543 1.00 96.06 190 ASP A CA 1
ATOM 1464 C C . ASP A 1 190 ? -12.679 2.623 7.323 1.00 96.06 190 ASP A C 1
ATOM 1466 O O . ASP A 1 190 ? -12.047 3.269 8.154 1.00 96.06 190 ASP A O 1
ATOM 1470 N N . ALA A 1 191 ? -13.102 3.172 6.187 1.00 95.31 191 ALA A N 1
ATOM 1471 C CA . ALA A 1 191 ? -12.878 4.569 5.828 1.00 95.31 191 ALA A CA 1
ATOM 1472 C C . ALA A 1 191 ? -13.829 5.541 6.551 1.00 95.31 191 ALA A C 1
ATOM 1474 O O . ALA A 1 191 ? -13.562 6.744 6.565 1.00 95.31 191 ALA A O 1
ATOM 1475 N N . ASP A 1 192 ? -14.926 5.050 7.139 1.00 90.88 192 ASP A N 1
ATOM 1476 C CA . ASP A 1 192 ? -15.866 5.864 7.913 1.00 90.88 192 ASP A CA 1
ATOM 1477 C C . ASP A 1 192 ? -15.349 6.128 9.344 1.00 90.88 192 ASP A C 1
ATOM 1479 O O . ASP A 1 192 ? -15.557 7.225 9.873 1.00 90.88 192 ASP A O 1
ATOM 1483 N N . GLU A 1 193 ? -14.676 5.148 9.965 1.00 90.44 193 GLU A N 1
ATOM 1484 C CA . GLU A 1 193 ? -14.169 5.234 11.352 1.00 90.44 193 GLU A CA 1
ATOM 1485 C C . GLU A 1 193 ? -12.638 5.336 11.458 1.00 90.44 193 GLU A C 1
ATOM 1487 O O . GLU A 1 193 ? -12.136 6.077 12.307 1.00 90.44 193 GLU A O 1
ATOM 1492 N N . ALA A 1 194 ? -11.903 4.660 10.568 1.00 88.88 194 ALA A N 1
ATOM 1493 C CA . ALA A 1 194 ? -10.440 4.641 10.478 1.00 88.88 194 ALA A CA 1
ATOM 1494 C C . ALA A 1 194 ? -9.708 4.277 11.786 1.00 88.88 194 ALA A C 1
ATOM 1496 O O . ALA A 1 194 ? -8.604 4.760 12.048 1.00 88.88 194 ALA A O 1
ATOM 1497 N N . ASP A 1 195 ? -10.299 3.411 12.608 1.00 91.12 195 ASP A N 1
ATOM 1498 C CA . ASP A 1 195 ? -9.752 2.977 13.897 1.00 91.12 195 ASP A CA 1
ATOM 1499 C C . ASP A 1 195 ? -9.064 1.596 13.838 1.00 91.12 195 ASP A C 1
ATOM 1501 O O . ASP A 1 195 ? -8.209 1.296 14.678 1.00 91.12 195 ASP A O 1
ATOM 1505 N N . LEU A 1 196 ? -9.363 0.788 12.811 1.00 95.38 196 LEU A N 1
ATOM 1506 C CA . LEU A 1 196 ? -8.689 -0.474 12.508 1.00 95.38 196 LEU A CA 1
ATOM 1507 C C . LEU A 1 196 ? -8.147 -0.512 11.071 1.00 95.38 196 LEU A C 1
ATOM 1509 O O . LEU A 1 196 ? -8.897 -0.452 10.098 1.00 95.38 196 LEU A O 1
ATOM 1513 N N . LEU A 1 197 ? -6.837 -0.742 10.947 1.00 97.50 197 LEU A N 1
ATOM 1514 C CA . LEU A 1 197 ? -6.169 -1.096 9.695 1.00 97.50 197 LEU A CA 1
ATOM 1515 C C . LEU A 1 197 ? -5.565 -2.497 9.790 1.00 97.50 197 LEU A C 1
ATOM 1517 O O . LEU A 1 197 ? -4.829 -2.813 10.728 1.00 97.50 197 LEU A O 1
ATOM 1521 N N . VAL A 1 198 ? -5.836 -3.331 8.787 1.00 98.38 198 VAL A N 1
ATOM 1522 C CA . VAL A 1 198 ? -5.360 -4.714 8.714 1.00 98.38 198 VAL A CA 1
ATOM 1523 C C . VAL A 1 198 ? -4.506 -4.904 7.468 1.00 98.38 198 VAL A C 1
ATOM 1525 O O . VAL A 1 198 ? -4.985 -4.760 6.348 1.00 98.38 198 VAL A O 1
ATOM 1528 N N . THR A 1 199 ? -3.257 -5.317 7.676 1.00 98.44 199 THR A N 1
ATOM 1529 C CA . THR A 1 199 ? -2.357 -5.805 6.624 1.00 98.44 199 THR A CA 1
ATOM 1530 C C . THR A 1 199 ? -2.206 -7.311 6.774 1.00 98.44 199 THR A C 1
ATOM 1532 O O . THR A 1 199 ? -1.747 -7.790 7.815 1.00 98.44 199 THR A O 1
ATOM 1535 N N . MET A 1 200 ? -2.565 -8.069 5.738 1.00 98.38 200 MET A N 1
ATOM 1536 C CA . MET A 1 200 ? -2.394 -9.520 5.706 1.00 98.38 200 MET A CA 1
ATOM 1537 C C . MET A 1 200 ? -1.562 -9.945 4.499 1.00 98.38 200 MET A C 1
ATOM 1539 O O . MET A 1 200 ? -1.829 -9.532 3.372 1.00 98.38 200 MET A O 1
ATOM 1543 N N . MET A 1 201 ? -0.589 -10.818 4.761 1.00 96.88 201 MET A N 1
ATOM 1544 C CA . MET A 1 201 ? 0.197 -11.525 3.756 1.00 96.88 201 MET A CA 1
ATOM 1545 C C . MET A 1 201 ? 0.015 -13.028 3.937 1.00 96.88 201 MET A C 1
ATOM 1547 O O . MET A 1 201 ? 0.034 -13.526 5.067 1.00 96.88 201 MET A O 1
ATOM 1551 N N . VAL A 1 202 ? -0.164 -13.741 2.829 1.00 96.69 202 VAL A N 1
ATOM 1552 C CA . VAL A 1 202 ? -0.211 -15.202 2.799 1.00 96.69 202 VAL A CA 1
ATOM 1553 C C . VAL A 1 202 ? 0.674 -15.719 1.667 1.00 96.69 202 VAL A C 1
ATOM 1555 O O . VAL A 1 202 ? 0.511 -15.308 0.522 1.00 96.69 202 VAL A O 1
ATOM 1558 N N . GLU A 1 203 ? 1.588 -16.629 1.993 1.00 94.50 203 GLU A N 1
ATOM 1559 C CA . GLU A 1 203 ? 2.408 -17.367 1.023 1.00 94.50 203 GLU A CA 1
ATOM 1560 C C . GLU A 1 203 ? 1.598 -18.507 0.373 1.00 94.50 203 GLU A C 1
ATOM 1562 O O . GLU A 1 203 ? 0.561 -18.930 0.895 1.00 94.50 203 GLU A O 1
ATOM 1567 N N . ASP A 1 204 ? 2.079 -19.032 -0.753 1.00 92.75 204 ASP A N 1
ATOM 1568 C CA . ASP A 1 204 ? 1.508 -20.183 -1.465 1.00 92.75 204 ASP A CA 1
ATOM 1569 C C . ASP A 1 204 ? 0.056 -19.986 -1.966 1.00 92.75 204 ASP A C 1
ATOM 1571 O O . ASP A 1 204 ? -0.805 -20.876 -1.875 1.00 92.75 204 ASP A O 1
ATOM 1575 N N . VAL A 1 205 ? -0.263 -18.797 -2.495 1.00 93.44 205 VAL A N 1
ATOM 1576 C CA . VAL A 1 205 ? -1.624 -18.461 -2.974 1.00 93.44 205 VAL A CA 1
ATOM 1577 C C . VAL A 1 205 ? -1.876 -18.730 -4.464 1.00 93.44 205 VAL A C 1
ATOM 1579 O O . VAL A 1 205 ? -2.995 -18.529 -4.946 1.00 93.44 205 VAL A O 1
ATOM 1582 N N . GLN A 1 206 ? -0.889 -19.233 -5.205 1.00 90.81 206 GLN A N 1
ATOM 1583 C CA . GLN A 1 206 ? -0.949 -19.441 -6.658 1.00 90.81 206 GLN A CA 1
ATOM 1584 C C . GLN A 1 206 ? -2.061 -20.396 -7.111 1.00 90.81 206 GLN A C 1
ATOM 1586 O O . GLN A 1 206 ? -2.681 -20.186 -8.152 1.00 90.81 206 GLN A O 1
ATOM 1591 N N . GLU A 1 207 ? -2.375 -21.420 -6.312 1.00 91.12 207 GLU A N 1
ATOM 1592 C CA . GLU A 1 207 ? -3.495 -22.340 -6.575 1.00 91.12 207 GLU A CA 1
ATOM 1593 C C . GLU A 1 207 ? -4.803 -21.902 -5.888 1.00 91.12 207 GLU A C 1
ATOM 1595 O O . GLU A 1 207 ? -5.829 -22.576 -6.001 1.00 91.12 207 GLU A O 1
ATOM 1600 N N . GLN A 1 208 ? -4.776 -20.775 -5.169 1.00 90.50 208 GLN A N 1
ATOM 1601 C CA . GLN A 1 208 ? -5.873 -20.275 -4.333 1.00 90.50 208 GLN A CA 1
ATOM 1602 C C . GLN A 1 208 ? -6.503 -18.980 -4.872 1.00 90.50 208 GLN A C 1
ATOM 1604 O O . GLN A 1 208 ? -7.445 -18.470 -4.272 1.00 90.50 208 GLN A O 1
ATOM 1609 N N . GLY A 1 209 ? -6.030 -18.477 -6.017 1.00 88.31 209 GLY A N 1
ATOM 1610 C CA . GLY A 1 209 ? -6.536 -17.248 -6.637 1.00 88.31 209 GLY A CA 1
ATOM 1611 C C . GLY A 1 209 ? -5.762 -15.984 -6.255 1.00 88.31 209 GLY A C 1
ATOM 1612 O O . GLY A 1 209 ? -6.325 -14.892 -6.320 1.00 88.31 209 GLY A O 1
ATOM 1613 N N . GLY A 1 210 ? -4.492 -16.110 -5.854 1.00 91.75 210 GLY A N 1
ATOM 1614 C CA . GLY A 1 210 ? -3.635 -14.964 -5.545 1.00 91.75 210 GLY A CA 1
ATOM 1615 C C . GLY A 1 210 ? -4.130 -14.187 -4.324 1.00 91.75 210 GLY A C 1
ATOM 1616 O O . GLY A 1 210 ? -4.630 -14.763 -3.354 1.00 91.75 210 GLY A O 1
ATOM 1617 N N . SER A 1 211 ? -4.056 -12.858 -4.389 1.00 94.69 211 SER A N 1
ATOM 1618 C CA . SER A 1 211 ? -4.599 -11.970 -3.351 1.00 94.69 211 SER A CA 1
ATOM 1619 C C . SER A 1 211 ? -6.089 -12.168 -3.076 1.00 94.69 211 SER A C 1
ATOM 1621 O O . SER A 1 211 ? -6.519 -11.921 -1.953 1.00 94.69 211 SER A O 1
ATOM 1623 N N . GLY A 1 212 ? -6.871 -12.671 -4.039 1.00 96.12 212 GLY A N 1
ATOM 1624 C CA . GLY A 1 212 ? -8.293 -12.976 -3.836 1.00 96.12 212 GLY A CA 1
ATOM 1625 C C . GLY A 1 212 ? -8.545 -13.991 -2.713 1.00 96.12 212 GLY A C 1
ATOM 1626 O O . GLY A 1 212 ? -9.596 -13.968 -2.084 1.00 96.12 212 GLY A O 1
ATOM 1627 N N . TYR A 1 213 ? -7.559 -14.834 -2.380 1.00 97.19 213 TYR A N 1
ATOM 1628 C CA . TYR A 1 213 ? -7.631 -15.714 -1.209 1.00 97.19 213 TYR A CA 1
ATOM 1629 C C . TYR A 1 213 ? -7.575 -14.956 0.132 1.00 97.19 213 TYR A C 1
ATOM 1631 O O . TYR A 1 213 ? -8.099 -15.425 1.148 1.00 97.19 213 TYR A O 1
ATOM 1639 N N . VAL A 1 214 ? -6.904 -13.804 0.144 1.00 98.06 214 VAL A N 1
ATOM 1640 C CA . VAL A 1 214 ? -6.602 -12.999 1.336 1.00 98.06 214 VAL A CA 1
ATOM 1641 C C . VAL A 1 214 ? -7.702 -11.976 1.603 1.00 98.06 214 VAL A C 1
ATOM 1643 O O . VAL A 1 214 ? -8.079 -11.783 2.757 1.00 98.06 214 VAL A O 1
ATOM 1646 N N . VAL A 1 215 ? -8.259 -11.391 0.539 1.00 98.44 215 VAL A N 1
ATOM 1647 C CA . VAL A 1 215 ? -9.310 -10.360 0.574 1.00 98.44 215 VAL A CA 1
ATOM 1648 C C . VAL A 1 215 ? -10.449 -10.673 1.561 1.00 98.44 215 VAL A C 1
ATOM 1650 O O . VAL A 1 215 ? -10.606 -9.916 2.522 1.00 98.44 215 VAL A O 1
ATOM 1653 N N . PRO A 1 216 ? -11.189 -11.796 1.438 1.00 97.88 216 PRO A N 1
ATOM 1654 C CA . PRO A 1 216 ? -12.308 -12.071 2.338 1.00 97.88 216 PRO A CA 1
ATOM 1655 C C . PRO A 1 216 ? -11.867 -12.306 3.789 1.00 97.88 216 PRO A C 1
ATOM 1657 O O . PRO A 1 216 ? -12.624 -12.028 4.706 1.00 97.88 216 PRO A O 1
ATOM 1660 N N . LYS A 1 217 ? -10.631 -12.765 4.038 1.00 98.25 217 LYS A N 1
ATOM 1661 C CA . LYS A 1 217 ? -10.139 -13.001 5.410 1.00 98.25 217 LYS A CA 1
ATOM 1662 C C . LYS A 1 217 ? -9.947 -11.705 6.180 1.00 98.25 217 LYS A C 1
ATOM 1664 O O . LYS A 1 217 ? -10.155 -11.675 7.387 1.00 98.25 217 LYS A O 1
ATOM 1669 N N . VAL A 1 218 ? -9.489 -10.663 5.495 1.00 98.31 218 VAL A N 1
ATOM 1670 C CA . VAL A 1 218 ? -9.361 -9.335 6.093 1.00 98.31 218 VAL A CA 1
ATOM 1671 C C . VAL A 1 218 ? -10.741 -8.718 6.287 1.00 98.31 218 VAL A C 1
ATOM 1673 O O . VAL A 1 218 ? -10.991 -8.182 7.360 1.00 98.31 218 VAL A O 1
ATOM 1676 N N . GLY A 1 219 ? -11.639 -8.863 5.303 1.00 97.50 219 GLY A N 1
ATOM 1677 C CA . GLY A 1 219 ? -13.042 -8.462 5.443 1.00 97.50 219 GLY A CA 1
ATOM 1678 C C . GLY A 1 219 ? -13.700 -9.090 6.676 1.00 97.50 219 GLY A C 1
ATOM 1679 O O . GLY A 1 219 ? -14.258 -8.369 7.495 1.00 97.50 219 GLY A O 1
ATOM 1680 N N . ASP A 1 220 ? -13.530 -10.402 6.876 1.00 97.38 220 ASP A N 1
ATOM 1681 C CA . ASP A 1 220 ? -14.034 -11.126 8.053 1.00 97.38 220 ASP A CA 1
ATOM 1682 C C . ASP A 1 220 ? -13.465 -10.569 9.377 1.00 97.38 220 ASP A C 1
ATOM 1684 O O . ASP A 1 220 ? -14.189 -10.470 10.366 1.00 97.38 220 ASP A O 1
ATOM 1688 N N . ILE A 1 221 ? -12.175 -10.201 9.419 1.00 97.44 221 ILE A N 1
ATOM 1689 C CA . ILE A 1 221 ? -11.540 -9.623 10.620 1.00 97.44 221 ILE A CA 1
ATOM 1690 C C . ILE A 1 221 ? -12.129 -8.251 10.943 1.00 97.44 221 ILE A C 1
ATOM 1692 O O . ILE A 1 221 ? -12.420 -7.983 12.109 1.00 97.44 221 ILE A O 1
ATOM 1696 N N . ILE A 1 222 ? -12.284 -7.396 9.929 1.00 96.81 222 ILE A N 1
ATOM 1697 C CA . ILE A 1 222 ? -12.866 -6.063 10.103 1.00 96.81 222 ILE A CA 1
ATOM 1698 C C . ILE A 1 222 ? -14.327 -6.214 10.547 1.00 96.81 222 ILE A C 1
ATOM 1700 O O . ILE A 1 222 ? -14.702 -5.654 11.569 1.00 96.81 222 ILE A O 1
ATOM 1704 N N . GLU A 1 223 ? -15.129 -7.054 9.883 1.00 95.75 223 GLU A N 1
ATOM 1705 C CA . GLU A 1 223 ? -16.528 -7.296 10.275 1.00 95.75 223 GLU A CA 1
ATOM 1706 C C . GLU A 1 223 ? -16.649 -7.813 11.719 1.00 95.75 223 GLU A C 1
ATOM 1708 O O . GLU A 1 223 ? -17.528 -7.377 12.467 1.00 95.75 223 GLU A O 1
ATOM 1713 N N . GLU A 1 224 ? -15.768 -8.731 12.135 1.00 95.69 224 GLU A N 1
ATOM 1714 C CA . GLU A 1 224 ? -15.769 -9.250 13.504 1.00 95.69 224 GLU A CA 1
ATOM 1715 C C . GLU A 1 224 ? -15.401 -8.169 14.525 1.00 95.69 224 GLU A C 1
ATOM 1717 O O . GLU A 1 224 ? -16.092 -8.067 15.541 1.00 95.69 224 GLU A O 1
ATOM 1722 N N . TYR A 1 225 ? -14.370 -7.360 14.263 1.00 93.62 225 TYR A N 1
ATOM 1723 C CA . TYR A 1 225 ? -13.964 -6.259 15.144 1.00 93.62 225 TYR A CA 1
ATOM 1724 C C . TYR A 1 225 ? -15.097 -5.246 15.333 1.00 93.62 225 TYR A C 1
ATOM 1726 O O . TYR A 1 225 ? -15.502 -4.995 16.466 1.00 93.62 225 TYR A O 1
ATOM 1734 N N . GLU A 1 226 ? -15.698 -4.794 14.234 1.00 85.94 226 GLU A N 1
ATOM 1735 C CA . GLU A 1 226 ? -16.804 -3.828 14.228 1.00 85.94 226 GLU A CA 1
ATOM 1736 C C . GLU A 1 226 ? -18.064 -4.341 14.941 1.00 85.94 226 GLU A C 1
ATOM 1738 O O . GLU A 1 226 ? -18.911 -3.573 15.391 1.00 85.94 226 GLU A O 1
ATOM 1743 N N . SER A 1 227 ? -18.227 -5.663 15.050 1.00 86.31 227 SER A N 1
ATOM 1744 C CA . SER A 1 227 ? -19.358 -6.264 15.765 1.00 86.31 227 SER A CA 1
ATOM 1745 C C . SER A 1 227 ? -19.219 -6.235 17.295 1.00 86.31 227 SER A C 1
ATOM 1747 O O . SER A 1 227 ? -20.164 -6.616 18.001 1.00 86.31 227 SER A O 1
ATOM 1749 N N . LEU A 1 228 ? -18.043 -5.855 17.813 1.00 81.38 228 LEU A N 1
ATOM 1750 C CA . LEU A 1 228 ? -17.744 -5.815 19.247 1.00 81.38 228 LEU A CA 1
ATOM 1751 C C . LEU A 1 228 ? -18.180 -4.507 19.928 1.00 81.38 228 LEU A C 1
ATOM 1753 O O . LEU A 1 228 ? -18.295 -4.509 21.162 1.00 81.38 228 LEU A O 1
ATOM 1757 N N . ASP A 1 229 ? -18.459 -3.456 19.155 1.00 60.62 229 ASP A N 1
ATOM 1758 C CA . ASP A 1 229 ? -18.942 -2.139 19.606 1.00 60.62 229 ASP A CA 1
ATOM 1759 C C . ASP A 1 229 ? -20.483 -2.016 19.657 1.00 60.62 229 ASP A C 1
ATOM 1761 O O . ASP A 1 229 ? -20.997 -1.353 20.599 1.00 60.62 229 ASP A O 1
#

Organism: NCBI:txid2502791

Foldseek 3Di:
DDDDDDDFDDDPVDDDDPLNCQQRVGLVVQLVVQLVCDWVNVLVLVVLLQAVHAQPEPDDDDGWHQAPVSTDPDSVLSSCSSSPAHHTGDDLVSVLQSLVCLVPQHFGWRDYDDPVCVVDGDTPHPPSDGSVVSPVVQVSQLCLCVPPSRLLVLLDDPPFGKGKGWHKYFPDPDPPDPDRKIKIWMWMDGPVPRPDIDIDIDIRCPVVPGNSNVNNVVSVVRVVVVVVD

Sequence (229 aa):
MGDYEVTRVTDPEEPVDLRDALVFSDNIFFAQTSLEMGGDTFEEGIENFGFGQDIPFTYPIESSTLTEDDTFENDVLLADSSYGQGEVQMSPLHLSMTYTPFVNEGDILAPVLLQDDADEAEVWDEGVMESETADTILQNLIEVVEESDGTGHDAQISGRTLAGKTGTAELKESPEDDDNDQLGWFVAFDADEADLLVTMMVEDVQEQGGSGYVVPKVGDIIEEYESLD

Secondary structure (DSSP, 8-state):
--S-----S---SS---HHHHHHHT-HHHHHHHHHHH-HHHHHHHHHTTTTTSPP--SS--PPPBS-TTS----HHHHHHHHTT-SS-B--HHHHHHTTGGGGTTTPEEPP--SGGGTT---EEES-SS-HHHHHHHHHHHHHHHHSTTSTTGGG--TT--EEEEEEEEE--S-TT-----EEEEEEEEETTT---EEEEEES--TTTTGGGGTHHHHHHHHHHHHTT-

pLDDT: mean 91.65, std 9.64, range [45.81, 98.75]

InterPro domains:
  IPR001460 Penicillin-binding protein, transpeptidase [PF00905] (2-222)
  IPR012338 Beta-lactamase/transpeptidase-like [G3DSA:3.40.710.10] (1-228)
  IPR012338 Beta-lactamase/transpeptidase-like [SSF56601] (2-225)
  IPR050515 Class D beta-lactamase/transpeptidase [PTHR30627] (13-227)

Radius of gyration: 17.72 Å; chains: 1; bounding box: 46×40×55 Å

=== Feature glossary ===
Reading guide. The protein is described through the following features:

Foldseek 3Di. A 3Di character summarizes, for each residue, the relative orientation of the Cα frame of its nearest spatial neighbor. Because it encodes fold topology rather than chemistry, 3Di alignments detect remote structural similarity that sequence alignment misses.

Contact-map, Ramachandran, and PAE plots. Plot images: a contact map (which residues are close in 3D, as an N×N binary image), a Ramachandran scatter (backbone torsion angles, revealing secondary-structure composition at a glance), and — for AlphaFold structures — a PAE heatmap (pairwise prediction confidence).

Radius of gyration, Cα contacts, bounding box. Radius of gyration (Rg) is the root-mean-square distance of Cα atoms from their centroid — a single number for overall size and compactness. A globular domain of N residues has Rg ≈ 2.2·N^0.38 Å; an extended or disordered chain has a much larger Rg. The Cα contact count is the number of residue pairs whose Cα atoms are within 8 Å and are more than four positions apart in sequence — a standard proxy for tertiary packing density. The bounding box is the smallest axis-aligned box enclosing all Cα atoms.

Secondary structure (8-state, DSSP). Eight-state secondary structure (DSSP): H is the canonical α-helix, G the tighter 3₁₀-helix, I the wider π-helix; E/B are β-structure, T and S are turns and bends, and '-' is everything else. DSSP derives these from the pattern of main-chain N–H···O=C hydrogen bonds, not from the sequence.

B-factor. B-factor (Debye–Waller factor) reflects atomic displacement in the crystal lattice. It is an experimental observable (units Å²), not a prediction; low values mean the atom is pinned down, high values mean it moves or is heterogeneous across the crystal.

pLDDT. pLDDT is the predicted lDDT-Cα score: AlphaFold's confidence that the local environment of each residue (all inter-atomic distances within 15 Å) is correctly placed. It is a per-residue number between 0 and 100, with higher meaning more reliable.

Nearest PDB structures. Nearest PDB neighbors are the top structural matches found by Foldseek when searching this structure against the entire Protein Data Bank. Each hit reports a TM-score (0 to 1; >0.5 almost always implies the same fold) and an E-value. These are *structural* homologs — they may share no detectable sequence similarity.

Solvent-accessible surface area. Accessible surface area quantifies burial. A residue with SASA near zero is packed into the hydrophobic core; one with SASA >100 Å² sits on the surface. Computed here via the Shrake–Rupley numerical algorithm with a 1.4 Å probe.

Rendered structure images. Structure images are PyMOL renders from six orthogonal camera directions. Cartoon representation draws helices as coils and strands as arrows; sticks shows the backbone as bonds; surface shows the solvent-excluded envelope. Rainbow coloring maps sequence position to hue (blue→red, N→C); chain coloring assigns a distinct color per polypeptide.

Backbone torsions (φ/ψ). φ (phi) and ψ (psi) are the two rotatable backbone dihedrals per residue: φ is the C(i-1)–N–Cα–C torsion, ψ is the N–Cα–C–N(i+1) torsion, both in degrees on (−180°, 180°]. α-helical residues cluster near (−60°, −45°); β-strand residues near (−120°, +130°). A Ramachandran plot is simply a scatter of (φ, ψ) for every residue.

Predicted aligned error. Predicted Aligned Error (PAE) is an AlphaFold confidence matrix: entry (i, j) is the expected error in the position of residue j, in ångströms, when the prediction is superimposed on the true structure at residue i. Low PAE within a block of residues means that block is internally rigid and well-predicted; high PAE between two blocks means their relative placement is uncertain even if each block individually is confident.

mmCIF coordinates. Structure coordinates are given as an mmCIF _atom_site loop: one row per atom with element, residue name, chain id, sequence number, and x/y/z position in Å. Only the four main-chain atoms per residue are included here; side chains are omitted to keep the record compact.

InterPro / GO / CATH / organism. Database cross-references. InterPro integrates a dozen domain/family signature databases into unified entries with residue-range hits. GO terms attach function/process/location labels with evidence codes. CATH codes position the fold in a four-level structural taxonomy. Organism is the NCBI-taxonomy species name.

Secondary structure (3-state, P-SEA). SS3 is a coarse helix/strand/coil call (letters a/b/c) made by the P-SEA algorithm from inter-Cα distances and dihedrals. It is less detailed than DSSP but needs only Cα positions.

Sequence. Sequence gives the chain of amino acids in standard one-letter code (A=alanine, C=cysteine, …, Y=tyrosine), read N→C. It is the only feature that is directly encoded by the gene; all structural features are derived from the folded form of this sequence.